Protein AF-A0A1L9BPQ7-F1 (afdb_monomer_lite)

Foldseek 3Di:
DPPQKDWDKDWDPPDPDTDIDIGIDRNPPPCPDPCNVQQLNVQLVVCCVDPLNDDDDDFDDQDDADDQDDQDDQDDDDPDPVVNVVSVVVNVVSRVVSVVSRVVSVVVRVVSRVVSVVVRVVVNVVCVVPDDDRPSNVRSVVRVLVVLVVCCVVPVLLCLHDSDDCVVVVHDPVVRVVSSVVSNVSNVVVVVVVVVVVVVVVVVVVVVVVVVVVVVVVVVVVVVVVVVVVVVVVVVVVVVVVVVLVVLQVLLVVQLVQQVVCVVVVQWDQDPLDIDGPRRDPSNVLLPDPPRDPHPSSVSNVVVSNVVSVVVCQVVVDDHPPPPPPPDDDDDD

Sequence (333 aa):
MPAGIEYVVVLHTDEEHVHLHILALNVKDPKIDANKLHVGKLAADLVRKGPEATTPMPSLPRPELETRPKKPKKFKPSKNRKTQAKNDIAYQEKIAAWEAECAACEERNDVLLADWRERNKAHLQEHRRTEDRPAESKAYAAALRAFQDDYHTHVGAPCGLLRDGPRKARKTTKQHAAEKETAKRNAKLIQSQKSIHETNLKFAQQNAAAEATNAETRATLEARERELAAAEAKVSAREKAIKAKEQDLQNAFGGLNAIMTGLEDGSVTVTDKKINGSGLGGYLRDAFSKDAPQTPGHSLLRRFVSFVIRTWNAIETRDGPEIKQDYRDGPSM

Secondary structure (DSSP, 8-state):
--TTEEEEEEEE-SSSS-EEEEEEEETT-TT--HHHH-HHHHHHHHHHHSTTPPPPPPPPPPPPPPPPPPPPPPPPPPS-HHHHHHHHHHHHHHHHHHHHHHHHHHHHHHHHHHHHHHHHHHHHHHHHHHSPPPHHHHHHHHHHHHHHHHHIIIIITTTT--SS-TTTTT--HHHHHHHHHHHHHHHHHHHHHHHHHHHHHHHHHHHHHHHHHHHHHHHHHHHHHHHHHHHHHHHHHHHHHHHHHHHHHHHHHHHHHHHHHHHHTTSEEEETTEEEETT--HHHHHHTSTT----HHHHHHHHHHHHHHHHHHHHHSSS----------PPP-

pLDDT: mean 87.33, std 11.4, range [39.28, 97.5]

Structure (mmCIF, N/CA/C/O backbone):
data_AF-A0A1L9BPQ7-F1
#
_entry.id   AF-A0A1L9BPQ7-F1
#
loop_
_atom_site.group_PDB
_atom_site.id
_atom_site.type_symbol
_atom_site.label_atom_id
_atom_site.label_alt_id
_atom_site.label_comp_id
_atom_site.label_asym_id
_atom_site.label_entity_id
_atom_site.label_seq_id
_atom_site.pdbx_PDB_ins_code
_atom_site.Cartn_x
_atom_site.Cartn_y
_atom_site.Cartn_z
_atom_site.occupancy
_atom_site.B_iso_or_equiv
_atom_site.auth_seq_id
_atom_site.auth_comp_id
_atom_site.auth_asym_id
_atom_site.auth_atom_id
_atom_site.pdbx_PDB_model_num
ATOM 1 N N . MET A 1 1 ? 22.591 -23.642 4.518 1.00 66.75 1 MET A N 1
ATOM 2 C CA . MET A 1 1 ? 21.454 -23.066 3.768 1.00 66.75 1 MET A CA 1
ATOM 3 C C . MET A 1 1 ? 20.992 -24.066 2.720 1.00 66.75 1 MET A C 1
ATOM 5 O O . MET A 1 1 ? 21.857 -24.714 2.136 1.00 66.75 1 MET A O 1
ATOM 9 N N . PRO A 1 2 ? 19.675 -24.240 2.511 1.00 78.88 2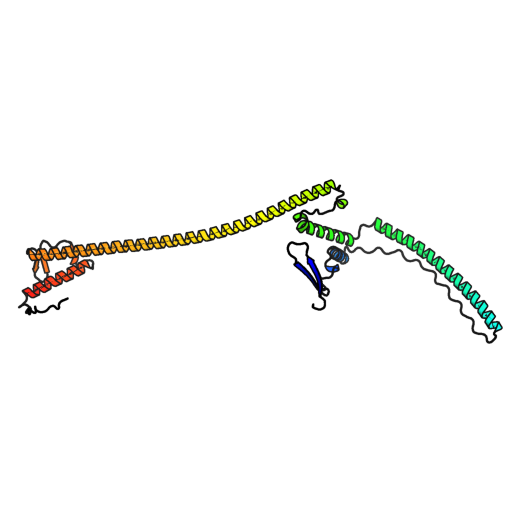 PRO A N 1
ATOM 10 C CA . PRO A 1 2 ? 19.144 -25.097 1.452 1.00 78.88 2 PRO A CA 1
ATOM 11 C C . PRO A 1 2 ? 19.656 -24.667 0.071 1.00 78.88 2 PRO A C 1
ATOM 13 O O . PRO A 1 2 ? 19.835 -23.477 -0.187 1.00 78.88 2 PRO A O 1
ATOM 16 N N . ALA A 1 3 ? 19.883 -25.627 -0.826 1.00 83.56 3 ALA A N 1
ATOM 17 C CA . ALA A 1 3 ? 20.322 -25.332 -2.187 1.00 83.56 3 ALA A CA 1
ATOM 18 C C . ALA A 1 3 ? 19.285 -24.467 -2.933 1.00 83.56 3 ALA A C 1
ATOM 20 O O . ALA A 1 3 ? 18.122 -24.848 -3.039 1.00 83.56 3 ALA A O 1
ATOM 21 N N . GLY A 1 4 ? 19.721 -23.336 -3.499 1.00 82.69 4 GLY A N 1
ATOM 22 C CA . GLY A 1 4 ? 18.854 -22.397 -4.230 1.00 82.69 4 GLY A CA 1
ATOM 23 C C . GLY A 1 4 ? 18.301 -21.231 -3.405 1.00 82.69 4 GLY A C 1
ATOM 24 O O . GLY A 1 4 ? 17.523 -20.449 -3.943 1.00 82.69 4 GLY A O 1
ATOM 25 N N . ILE A 1 5 ? 18.708 -21.092 -2.140 1.00 85.38 5 ILE A N 1
ATOM 26 C CA . ILE A 1 5 ? 18.461 -19.889 -1.341 1.00 85.38 5 ILE A CA 1
ATOM 27 C C . ILE A 1 5 ? 19.747 -19.065 -1.288 1.00 85.38 5 ILE A C 1
ATOM 29 O O . ILE A 1 5 ? 20.747 -19.512 -0.723 1.00 85.38 5 ILE A O 1
ATOM 33 N N . GLU A 1 6 ? 19.708 -17.864 -1.855 1.00 88.62 6 GLU A N 1
ATOM 34 C CA . GLU A 1 6 ? 20.741 -16.845 -1.656 1.00 88.62 6 GLU A CA 1
ATOM 35 C C . GLU A 1 6 ? 20.333 -15.942 -0.496 1.00 88.62 6 GLU A C 1
ATOM 37 O O . GLU A 1 6 ? 19.147 -15.798 -0.197 1.00 88.62 6 GLU A O 1
ATOM 42 N N . TYR A 1 7 ? 21.299 -15.354 0.200 1.00 90.00 7 TYR A N 1
ATOM 43 C CA . TYR A 1 7 ? 20.993 -14.473 1.317 1.00 90.00 7 TYR A CA 1
ATOM 44 C C . TYR A 1 7 ? 22.005 -13.344 1.453 1.00 90.00 7 TYR A C 1
ATOM 46 O O . TYR A 1 7 ? 23.176 -13.488 1.107 1.00 90.00 7 TYR A O 1
ATOM 54 N N . VAL A 1 8 ? 21.530 -12.224 1.988 1.00 89.38 8 VAL A N 1
ATOM 55 C CA . VAL A 1 8 ? 22.330 -11.062 2.370 1.00 89.38 8 VAL A CA 1
ATOM 56 C C . VAL A 1 8 ? 22.106 -10.813 3.851 1.00 89.38 8 VAL A C 1
ATOM 58 O O . VAL A 1 8 ? 20.972 -10.845 4.330 1.00 89.38 8 VAL A O 1
ATOM 61 N N . VAL A 1 9 ? 23.194 -10.572 4.576 1.00 91.62 9 VAL A N 1
ATOM 62 C CA . VAL A 1 9 ? 23.151 -10.171 5.981 1.00 91.62 9 VAL A CA 1
ATOM 63 C C . VAL A 1 9 ? 23.625 -8.730 6.072 1.00 91.62 9 VAL A C 1
ATOM 65 O O . VAL A 1 9 ? 24.723 -8.418 5.614 1.00 91.62 9 VAL A O 1
ATOM 68 N N . VAL A 1 10 ? 22.800 -7.862 6.651 1.00 92.31 10 VAL A N 1
ATOM 69 C CA . VAL A 1 10 ? 23.149 -6.470 6.951 1.00 92.31 10 VAL A CA 1
ATOM 70 C C . VAL A 1 10 ? 23.147 -6.304 8.463 1.00 92.31 10 VAL A C 1
ATOM 72 O O . VAL A 1 10 ? 22.155 -6.612 9.119 1.00 92.31 10 VAL A O 1
ATOM 75 N N . LEU A 1 11 ? 24.268 -5.851 9.016 1.00 94.38 11 LEU A N 1
ATOM 76 C CA . LEU A 1 11 ? 24.399 -5.515 10.430 1.00 94.38 11 LEU A CA 1
ATOM 77 C C . LEU A 1 11 ? 24.223 -4.004 10.585 1.00 94.38 11 LEU A C 1
ATOM 79 O O . LEU A 1 11 ? 25.002 -3.246 10.008 1.00 94.38 11 LEU A O 1
ATOM 83 N N . HIS A 1 12 ? 23.236 -3.584 11.372 1.00 89.31 12 HIS A N 1
ATOM 84 C CA . HIS A 1 12 ? 23.049 -2.185 11.743 1.00 89.31 12 HIS A CA 1
ATOM 85 C C . HIS A 1 12 ? 23.735 -1.926 13.082 1.00 89.31 12 HIS A C 1
ATOM 87 O O . HIS A 1 12 ? 23.403 -2.539 14.100 1.00 89.31 12 HIS A O 1
ATOM 93 N N . THR A 1 13 ? 24.726 -1.036 13.068 1.00 94.44 13 THR A N 1
ATOM 94 C CA . THR A 1 13 ? 25.451 -0.572 14.265 1.00 94.44 13 THR A CA 1
ATOM 95 C C . THR A 1 13 ? 25.181 0.901 14.571 1.00 94.44 13 THR A C 1
ATOM 97 O O . THR A 1 13 ? 25.752 1.446 15.508 1.00 94.44 13 THR A O 1
ATOM 100 N N . ASP A 1 14 ? 24.379 1.558 13.738 1.00 88.75 14 ASP A N 1
ATOM 101 C CA . ASP A 1 14 ? 24.044 2.981 13.768 1.00 88.75 14 ASP A CA 1
ATOM 102 C C . ASP A 1 14 ? 22.702 3.280 14.461 1.00 88.75 14 ASP A C 1
ATOM 104 O O . ASP A 1 14 ? 22.319 4.441 14.591 1.00 88.75 14 ASP A O 1
ATOM 108 N N . GLU A 1 15 ? 22.011 2.248 14.947 1.00 90.50 15 GLU A N 1
ATOM 109 C CA . GLU A 1 15 ? 20.773 2.351 15.724 1.00 90.50 15 GLU A CA 1
ATOM 110 C C . GLU A 1 15 ? 21.021 2.126 17.229 1.00 90.50 15 GLU A C 1
ATOM 112 O O . GLU A 1 15 ? 22.068 1.619 17.630 1.00 90.50 15 GLU A O 1
ATOM 117 N N . GLU A 1 16 ? 20.056 2.497 18.082 1.00 90.00 16 GLU A N 1
ATOM 118 C CA . GLU A 1 16 ? 20.166 2.411 19.556 1.00 90.00 16 GLU A CA 1
ATOM 119 C C . GLU A 1 16 ? 20.491 0.990 20.054 1.00 90.00 16 GLU A C 1
ATOM 121 O O . GLU A 1 16 ? 21.154 0.805 21.079 1.00 90.00 16 GLU A O 1
ATOM 126 N N . HIS A 1 17 ? 20.067 -0.025 19.299 1.00 91.88 17 HIS A N 1
ATOM 127 C CA . HIS A 1 17 ? 20.376 -1.423 19.553 1.00 91.88 17 HIS A CA 1
ATOM 128 C C . HIS A 1 17 ? 20.946 -2.084 18.299 1.00 91.88 17 HIS A C 1
ATOM 130 O O . HIS A 1 17 ? 20.339 -2.057 17.225 1.00 91.88 17 HIS A O 1
ATOM 136 N N . VAL A 1 18 ? 22.105 -2.730 18.458 1.00 94.06 18 VAL A N 1
ATOM 137 C CA . VAL A 1 18 ? 22.738 -3.511 17.392 1.00 94.06 18 VAL A CA 1
ATOM 138 C C . VAL A 1 18 ? 21.824 -4.671 17.015 1.00 94.06 18 VAL A C 1
ATOM 140 O O . VAL A 1 18 ? 21.476 -5.498 17.858 1.00 94.06 18 VAL A O 1
ATOM 143 N N . HIS A 1 19 ? 21.460 -4.756 15.741 1.00 93.38 19 HIS A N 1
ATOM 144 C CA . HIS A 1 19 ? 20.645 -5.849 15.223 1.00 93.38 19 HIS A CA 1
ATOM 145 C C . HIS A 1 19 ? 21.056 -6.208 13.791 1.00 93.38 19 HIS A C 1
ATOM 147 O O . HIS A 1 19 ? 21.731 -5.445 13.096 1.00 93.38 19 HIS A O 1
ATOM 153 N N . LEU A 1 20 ? 20.689 -7.419 13.364 1.00 93.56 20 LEU A N 1
ATOM 154 C CA . LEU A 1 20 ? 21.040 -7.959 12.051 1.00 93.56 20 LEU A CA 1
ATOM 155 C C . LEU A 1 20 ? 19.769 -8.226 11.245 1.00 93.56 20 LEU A C 1
ATOM 157 O O . LEU A 1 20 ? 18.858 -8.899 11.726 1.00 93.56 20 LEU A O 1
ATOM 161 N N . HIS A 1 21 ? 19.742 -7.778 9.994 1.00 90.62 21 HIS A N 1
ATOM 162 C CA . HIS A 1 21 ? 18.758 -8.203 9.007 1.00 90.62 21 HIS A CA 1
ATOM 163 C C . HIS A 1 21 ? 19.343 -9.329 8.160 1.00 90.62 21 HIS A C 1
ATOM 165 O O . HIS A 1 21 ? 20.347 -9.143 7.474 1.00 90.62 21 HIS A O 1
ATOM 171 N N . ILE A 1 22 ? 18.700 -10.496 8.183 1.00 90.00 22 ILE A N 1
ATOM 172 C CA . ILE A 1 22 ? 19.009 -11.605 7.277 1.00 90.00 22 ILE A CA 1
ATOM 173 C C . ILE A 1 22 ? 17.901 -11.663 6.229 1.00 90.00 22 ILE A C 1
ATOM 175 O O . ILE A 1 22 ? 16.766 -12.029 6.528 1.00 90.00 22 ILE A O 1
ATOM 179 N N . LEU A 1 23 ? 18.236 -11.303 4.996 1.00 85.44 23 LEU A N 1
ATOM 180 C CA . LEU A 1 23 ? 17.343 -11.386 3.847 1.00 85.44 23 LEU A CA 1
ATOM 181 C C . LEU A 1 23 ? 17.688 -12.645 3.065 1.00 85.44 23 LEU A C 1
ATOM 183 O O . LEU A 1 23 ? 18.753 -12.711 2.463 1.00 85.44 23 LEU A O 1
ATOM 187 N N . ALA A 1 24 ? 16.800 -13.634 3.073 1.00 87.69 24 ALA A N 1
ATOM 188 C CA . ALA A 1 24 ? 16.945 -14.860 2.296 1.00 87.69 24 ALA A CA 1
ATOM 189 C C . ALA A 1 24 ? 15.955 -14.862 1.124 1.00 87.69 24 ALA A C 1
ATOM 191 O O . ALA A 1 24 ? 14.758 -14.654 1.312 1.00 87.69 24 ALA A O 1
ATOM 192 N N . LEU A 1 25 ? 16.454 -15.111 -0.085 1.00 83.31 25 LEU A N 1
ATOM 193 C CA . LEU A 1 25 ? 15.684 -15.149 -1.323 1.00 83.31 25 LEU A CA 1
ATOM 194 C C . LEU A 1 25 ? 15.834 -16.517 -1.984 1.00 83.31 25 LEU A C 1
ATOM 196 O O . LEU A 1 25 ? 16.939 -17.005 -2.220 1.00 83.31 25 LEU A O 1
ATOM 200 N N . ASN A 1 26 ? 14.703 -17.136 -2.317 1.00 85.88 26 ASN A N 1
ATOM 201 C CA . ASN A 1 26 ? 14.684 -18.362 -3.103 1.00 85.88 26 ASN A CA 1
ATOM 202 C C . ASN A 1 26 ? 14.863 -18.022 -4.589 1.00 85.88 26 ASN A C 1
ATOM 204 O O . ASN A 1 26 ? 13.889 -17.824 -5.310 1.00 85.88 26 ASN A O 1
ATOM 208 N N . VAL A 1 27 ? 16.110 -17.953 -5.054 1.00 81.75 27 VAL A N 1
ATOM 209 C CA . VAL A 1 27 ? 16.439 -17.548 -6.434 1.00 81.75 27 VAL A CA 1
ATOM 210 C C . VAL A 1 27 ? 15.947 -18.532 -7.495 1.00 81.75 27 VAL A C 1
ATOM 212 O O . VAL A 1 27 ? 15.876 -18.190 -8.672 1.00 81.75 27 VAL A O 1
ATOM 215 N N . LYS A 1 28 ? 15.586 -19.756 -7.092 1.00 81.62 28 LYS A N 1
ATOM 216 C CA . LYS A 1 28 ? 14.993 -20.758 -7.984 1.00 81.62 28 LYS A CA 1
ATOM 217 C C . LYS A 1 28 ? 13.467 -20.691 -8.042 1.00 81.62 28 LYS A C 1
ATOM 219 O O . LYS A 1 28 ? 12.885 -21.426 -8.837 1.00 81.62 28 LYS A O 1
ATOM 224 N N . ASP A 1 29 ? 12.812 -19.857 -7.229 1.00 80.44 29 ASP A N 1
ATOM 225 C CA . ASP A 1 29 ? 11.363 -19.684 -7.310 1.00 80.44 29 ASP A CA 1
ATOM 226 C C . ASP A 1 29 ? 11.010 -18.905 -8.592 1.00 80.44 29 ASP A C 1
ATOM 228 O O . ASP A 1 29 ? 11.351 -17.726 -8.710 1.00 80.44 29 ASP A O 1
ATOM 232 N N . PRO A 1 30 ? 10.294 -19.510 -9.559 1.00 73.56 30 PRO A N 1
ATOM 233 C CA . PRO A 1 30 ? 9.907 -18.835 -10.796 1.00 73.56 30 PRO A CA 1
ATOM 234 C C . PRO A 1 30 ? 8.962 -17.640 -10.578 1.00 73.56 30 PRO A C 1
ATOM 236 O O . PRO A 1 30 ? 8.677 -16.925 -11.548 1.00 73.56 30 PRO A O 1
ATOM 239 N N . LYS A 1 31 ? 8.452 -17.436 -9.353 1.00 72.81 31 LYS A N 1
ATOM 240 C CA . LYS A 1 31 ? 7.689 -16.254 -8.927 1.00 72.81 31 LYS A CA 1
ATOM 241 C C . LYS A 1 31 ? 8.585 -15.060 -8.570 1.00 72.81 31 LYS A C 1
ATOM 243 O O . LYS A 1 31 ? 8.109 -13.932 -8.636 1.00 72.81 31 LYS A O 1
ATOM 248 N N . ILE A 1 32 ? 9.865 -15.280 -8.255 1.00 74.81 32 ILE A N 1
ATOM 249 C CA . ILE A 1 32 ? 10.859 -14.236 -7.943 1.00 74.81 32 ILE A CA 1
ATOM 250 C C . ILE A 1 32 ? 11.683 -13.928 -9.204 1.00 74.81 32 ILE A C 1
ATOM 252 O O . ILE A 1 32 ? 12.909 -13.952 -9.221 1.00 74.81 32 ILE A O 1
ATOM 256 N N . ASP A 1 33 ? 10.991 -13.653 -10.308 1.00 76.31 33 ASP A N 1
ATOM 257 C CA . ASP A 1 33 ? 11.613 -13.144 -11.530 1.00 76.31 33 ASP A CA 1
ATOM 258 C C . ASP A 1 33 ? 11.356 -11.638 -11.604 1.00 76.31 33 ASP A C 1
ATOM 260 O O . ASP A 1 33 ? 10.207 -11.194 -11.684 1.00 76.31 33 ASP A O 1
ATOM 264 N N . ALA A 1 34 ? 12.424 -10.838 -11.597 1.00 76.19 34 ALA A N 1
ATOM 265 C CA . ALA A 1 34 ? 12.332 -9.383 -11.679 1.00 76.19 34 ALA A CA 1
ATOM 266 C C . ALA A 1 34 ? 11.536 -8.913 -12.911 1.00 76.19 34 ALA A C 1
ATOM 268 O O . ALA A 1 34 ? 10.873 -7.879 -12.858 1.00 76.19 34 ALA A O 1
ATOM 269 N N . ASN A 1 35 ? 11.543 -9.674 -14.012 1.00 77.31 35 ASN A N 1
ATOM 270 C CA . ASN A 1 35 ? 10.733 -9.358 -15.187 1.00 77.31 35 ASN A CA 1
ATOM 271 C C . ASN A 1 35 ? 9.234 -9.530 -14.926 1.00 77.31 35 ASN A C 1
ATOM 273 O O . ASN A 1 35 ? 8.442 -8.739 -15.432 1.00 77.31 35 ASN A O 1
ATOM 277 N N . LYS A 1 36 ? 8.860 -10.519 -14.107 1.00 78.69 36 LYS A N 1
ATOM 278 C CA . LYS A 1 36 ? 7.469 -10.809 -13.734 1.00 78.69 36 LYS A CA 1
ATOM 279 C C . LYS A 1 36 ? 6.963 -9.950 -12.582 1.00 78.69 36 LYS A C 1
ATOM 281 O O . LYS A 1 36 ? 5.760 -9.872 -12.394 1.00 78.69 36 LYS A O 1
ATOM 286 N N . LEU A 1 37 ? 7.848 -9.324 -11.809 1.00 83.12 37 LEU A N 1
ATOM 287 C CA . LEU A 1 37 ? 7.468 -8.444 -10.697 1.00 83.12 37 LEU A CA 1
ATOM 288 C C . LEU A 1 37 ? 7.509 -6.956 -11.071 1.00 83.12 37 LEU A C 1
ATOM 290 O O . LEU A 1 37 ? 6.909 -6.124 -10.394 1.00 83.12 37 LEU A O 1
ATOM 294 N N . HIS A 1 38 ? 8.188 -6.590 -12.162 1.00 90.44 38 HIS A N 1
ATOM 295 C CA . HIS A 1 38 ? 8.283 -5.200 -12.590 1.00 90.44 38 HIS A CA 1
ATOM 296 C C . HIS A 1 38 ? 6.983 -4.728 -13.264 1.00 90.44 38 HIS A C 1
ATOM 298 O O . HIS A 1 38 ? 6.733 -5.018 -14.437 1.00 90.44 38 HIS A O 1
ATOM 304 N N . VAL A 1 39 ? 6.204 -3.905 -12.556 1.00 91.75 39 VAL A N 1
ATOM 305 C CA . VAL A 1 39 ? 4.886 -3.379 -12.979 1.00 91.75 39 VAL A CA 1
ATOM 306 C C . VAL A 1 39 ? 4.855 -2.818 -14.406 1.00 91.75 39 VAL A C 1
ATOM 308 O O . VAL A 1 39 ? 3.924 -3.083 -15.161 1.00 91.75 39 VAL A O 1
ATOM 311 N N . GLY A 1 40 ? 5.905 -2.104 -14.824 1.00 93.25 40 GLY A N 1
ATOM 312 C CA . GLY A 1 40 ? 5.992 -1.569 -16.184 1.00 93.25 40 GLY A CA 1
ATOM 313 C C . GLY A 1 40 ? 6.136 -2.655 -17.255 1.00 93.25 40 GLY A C 1
ATOM 314 O O . GLY A 1 40 ? 5.526 -2.550 -18.315 1.00 93.25 40 GLY A O 1
ATOM 315 N N . LYS A 1 41 ? 6.923 -3.709 -16.985 1.00 92.81 41 LYS A N 1
ATOM 316 C CA . LYS A 1 41 ? 7.168 -4.793 -17.950 1.00 92.81 41 LYS A CA 1
ATOM 317 C C . LYS A 1 41 ? 5.911 -5.634 -18.110 1.00 92.81 41 LYS A C 1
ATOM 319 O O . LYS A 1 41 ? 5.507 -5.886 -19.236 1.00 92.81 41 LYS A O 1
ATOM 324 N N . LEU A 1 42 ? 5.243 -5.940 -16.997 1.00 92.12 42 LEU A N 1
ATOM 325 C CA . LEU A 1 42 ? 3.938 -6.592 -17.009 1.00 92.12 42 LEU A CA 1
ATOM 326 C C . LEU A 1 42 ? 2.917 -5.820 -17.853 1.00 92.12 42 LEU A C 1
ATOM 328 O O . LEU A 1 42 ? 2.269 -6.410 -18.711 1.00 92.12 42 LEU A O 1
ATOM 332 N N . ALA A 1 43 ? 2.805 -4.503 -17.656 1.00 93.44 43 ALA A N 1
ATOM 333 C CA . ALA A 1 43 ? 1.884 -3.677 -18.434 1.00 93.44 43 ALA A CA 1
ATOM 334 C C . ALA A 1 43 ? 2.225 -3.670 -19.935 1.00 93.44 43 ALA A C 1
ATOM 336 O O . ALA A 1 43 ? 1.334 -3.811 -20.769 1.00 93.44 43 ALA A O 1
ATOM 337 N N . ALA A 1 44 ? 3.509 -3.560 -20.290 1.00 92.38 44 ALA A N 1
ATOM 338 C CA . ALA A 1 44 ? 3.949 -3.637 -21.684 1.00 92.38 44 ALA A CA 1
ATOM 339 C C . ALA A 1 44 ? 3.667 -5.012 -22.314 1.00 92.38 44 ALA A C 1
ATOM 341 O O . ALA A 1 44 ? 3.237 -5.087 -23.462 1.00 92.38 44 ALA A O 1
ATOM 342 N N . ASP A 1 45 ? 3.875 -6.095 -21.566 1.00 91.06 45 ASP A N 1
ATOM 343 C CA . ASP A 1 45 ? 3.626 -7.460 -22.032 1.00 91.06 45 ASP A CA 1
ATOM 344 C C . ASP A 1 45 ? 2.133 -7.740 -22.238 1.00 91.06 45 ASP A C 1
ATOM 346 O O . ASP A 1 45 ? 1.775 -8.470 -23.162 1.00 91.06 45 ASP A O 1
ATOM 350 N N . LEU A 1 46 ? 1.259 -7.152 -21.413 1.00 91.88 46 LEU A N 1
ATOM 351 C CA . LEU A 1 46 ? -0.191 -7.213 -21.615 1.00 91.88 46 LEU A CA 1
ATOM 352 C C . LEU A 1 46 ? -0.599 -6.531 -22.923 1.00 91.88 46 LEU A C 1
ATOM 354 O O . LEU A 1 46 ? -1.358 -7.117 -23.691 1.00 91.88 46 LEU A O 1
ATOM 358 N N . VAL A 1 47 ? -0.047 -5.349 -23.214 1.00 93.44 47 VAL A N 1
ATOM 359 C CA . VAL A 1 47 ? -0.302 -4.646 -24.483 1.00 93.44 47 VAL A CA 1
ATOM 360 C C . VAL A 1 47 ? 0.226 -5.445 -25.671 1.00 93.44 47 VAL A C 1
ATOM 362 O O . VAL A 1 47 ? -0.491 -5.611 -26.651 1.00 93.44 47 VAL A O 1
ATOM 365 N N . ARG A 1 48 ? 1.434 -6.017 -25.572 1.00 90.12 48 ARG A N 1
ATOM 366 C CA . ARG A 1 48 ? 2.034 -6.818 -26.653 1.00 90.12 48 ARG A CA 1
ATOM 367 C C . ARG A 1 48 ? 1.229 -8.074 -26.995 1.00 90.12 48 ARG A C 1
ATOM 369 O O . ARG A 1 48 ? 1.246 -8.525 -28.134 1.00 90.12 48 ARG A O 1
ATOM 376 N N . LYS A 1 49 ? 0.557 -8.670 -26.008 1.00 91.12 49 LYS A N 1
ATOM 377 C CA . LYS A 1 49 ? -0.340 -9.821 -26.212 1.00 91.12 49 LYS A CA 1
ATOM 378 C C . LYS A 1 49 ? -1.740 -9.407 -26.666 1.00 91.12 49 LYS A C 1
ATOM 380 O O . LYS A 1 49 ? -2.518 -10.265 -27.075 1.00 91.12 49 LYS A O 1
ATOM 385 N N . GLY A 1 50 ? -2.072 -8.128 -26.528 1.00 91.25 50 GLY A N 1
ATOM 386 C CA . GLY A 1 50 ? -3.368 -7.569 -26.867 1.00 91.25 50 GLY A CA 1
ATOM 387 C C . GLY A 1 50 ? -3.459 -7.095 -28.321 1.00 91.25 50 GLY A C 1
ATOM 388 O O . GLY A 1 50 ? -2.470 -7.089 -29.054 1.00 91.25 50 GLY A O 1
ATOM 389 N N . PRO A 1 51 ? -4.654 -6.649 -28.738 1.00 85.00 51 PRO A N 1
ATOM 390 C CA . PRO A 1 51 ? -4.888 -6.113 -30.080 1.00 85.00 51 PRO A CA 1
ATOM 391 C C . PRO A 1 51 ? -4.197 -4.760 -30.327 1.00 85.00 51 PRO A C 1
ATOM 393 O O . PRO A 1 51 ? -4.079 -4.335 -31.470 1.00 85.00 51 PRO A O 1
ATOM 396 N N . GLU A 1 52 ? -3.731 -4.089 -29.271 1.00 81.31 52 GLU A N 1
ATOM 397 C CA . GLU A 1 52 ? -3.028 -2.797 -29.325 1.00 81.31 52 GLU A CA 1
ATOM 398 C C . GLU A 1 52 ? -1.502 -2.939 -29.489 1.00 81.31 52 GLU A C 1
ATOM 400 O O . GLU A 1 52 ? -0.764 -1.952 -29.394 1.00 81.31 52 GLU A O 1
ATOM 405 N N . ALA A 1 53 ? -1.007 -4.163 -29.701 1.00 83.44 53 ALA A N 1
ATOM 406 C CA . ALA A 1 53 ? 0.409 -4.423 -29.919 1.00 83.44 53 ALA A CA 1
ATOM 407 C C . ALA A 1 53 ? 0.934 -3.583 -31.092 1.00 83.44 53 ALA A C 1
ATOM 409 O O . ALA A 1 53 ? 0.393 -3.607 -32.198 1.00 83.44 53 ALA A O 1
ATOM 410 N N . THR A 1 54 ? 1.998 -2.818 -30.850 1.00 81.12 54 THR A N 1
ATOM 411 C CA . THR A 1 54 ? 2.563 -1.946 -31.882 1.00 81.12 54 THR A CA 1
ATOM 412 C C . THR A 1 54 ? 3.477 -2.766 -32.782 1.00 81.12 54 THR A C 1
ATOM 414 O O . THR A 1 54 ? 4.498 -3.287 -32.331 1.00 81.12 54 THR A O 1
ATOM 417 N N . THR A 1 55 ? 3.141 -2.870 -34.065 1.00 79.88 55 THR A N 1
ATOM 418 C CA . THR A 1 55 ? 3.985 -3.563 -35.041 1.00 79.88 55 THR A CA 1
ATOM 419 C C . THR A 1 55 ? 5.283 -2.774 -35.256 1.00 79.88 55 THR A C 1
ATOM 421 O O . THR A 1 55 ? 5.222 -1.576 -35.542 1.00 79.88 55 THR A O 1
ATOM 424 N N . PRO A 1 56 ? 6.472 -3.394 -35.141 1.00 79.50 56 PRO A N 1
ATOM 425 C CA . PRO A 1 56 ? 7.724 -2.710 -35.445 1.00 79.50 56 PRO A CA 1
ATOM 426 C C . PRO A 1 56 ? 7.750 -2.269 -36.913 1.00 79.50 56 PRO A C 1
ATOM 428 O O . PRO A 1 56 ? 7.465 -3.081 -37.795 1.00 79.50 56 PRO A O 1
ATOM 431 N N . MET A 1 57 ? 8.130 -1.016 -37.192 1.00 82.81 57 MET A N 1
ATOM 432 C CA . MET A 1 57 ? 8.328 -0.589 -38.580 1.00 82.81 57 MET A CA 1
ATOM 433 C C . MET A 1 57 ? 9.489 -1.379 -39.209 1.00 82.81 57 MET A C 1
ATOM 435 O O . MET A 1 57 ? 10.587 -1.399 -38.637 1.00 82.81 57 MET A O 1
ATOM 439 N N . PRO A 1 58 ? 9.272 -2.022 -40.372 1.00 88.06 58 PRO A N 1
ATOM 440 C CA . PRO A 1 58 ? 10.335 -2.725 -41.074 1.00 88.06 58 PRO A CA 1
ATOM 441 C C . PRO A 1 58 ? 11.395 -1.748 -41.596 1.00 88.06 58 PRO A C 1
ATOM 443 O O . PRO A 1 58 ? 11.097 -0.615 -41.965 1.00 88.06 58 PRO A O 1
ATOM 446 N N . SER A 1 59 ? 12.648 -2.199 -41.650 1.00 91.75 59 SER A N 1
ATOM 447 C CA . SER A 1 59 ? 13.712 -1.470 -42.346 1.00 91.75 59 SER A CA 1
ATOM 448 C C . SER A 1 59 ? 13.460 -1.422 -43.852 1.00 91.75 59 SER A C 1
ATOM 450 O O . SER A 1 59 ? 12.818 -2.319 -44.403 1.00 91.75 59 SER A O 1
ATOM 452 N N . LEU A 1 60 ? 14.061 -0.444 -44.533 1.00 93.00 60 LEU A N 1
ATOM 453 C CA . LEU A 1 60 ? 14.081 -0.417 -45.994 1.00 93.00 60 LEU A CA 1
ATOM 454 C C . LEU A 1 60 ? 14.691 -1.717 -46.554 1.00 93.00 60 LEU A C 1
ATOM 456 O O . LEU A 1 60 ? 15.624 -2.258 -45.944 1.00 93.00 60 LEU A O 1
ATOM 460 N N . PRO A 1 61 ? 14.231 -2.198 -47.724 1.00 94.75 61 PRO A N 1
ATOM 461 C CA . PRO A 1 61 ? 14.812 -3.363 -48.381 1.00 94.75 61 PRO A CA 1
ATOM 462 C C . PRO A 1 61 ? 16.320 -3.193 -48.556 1.00 94.75 61 PRO A C 1
ATOM 464 O O . PRO A 1 61 ? 16.788 -2.130 -48.968 1.00 94.75 61 PRO A O 1
ATOM 467 N N . ARG A 1 62 ? 17.088 -4.225 -48.203 1.00 94.00 62 ARG A N 1
ATOM 468 C CA . ARG A 1 62 ? 18.545 -4.205 -48.352 1.00 94.00 62 ARG A CA 1
ATOM 469 C C . ARG A 1 62 ? 18.902 -4.238 -49.847 1.00 94.00 62 ARG A C 1
ATOM 471 O O . ARG A 1 62 ? 18.272 -5.009 -50.568 1.00 94.00 62 ARG A O 1
ATOM 478 N N . PRO A 1 63 ? 19.886 -3.447 -50.317 1.00 94.00 63 PRO A N 1
ATOM 479 C CA . PRO A 1 63 ? 20.292 -3.470 -51.717 1.00 94.00 63 PRO A CA 1
ATOM 480 C C . PRO A 1 63 ? 20.876 -4.832 -52.100 1.00 94.00 63 PRO A C 1
ATOM 482 O O . PRO A 1 63 ? 21.511 -5.502 -51.278 1.00 94.00 63 PRO A O 1
ATOM 485 N N . GLU A 1 64 ? 20.678 -5.215 -53.358 1.00 93.56 64 GLU A N 1
ATOM 486 C CA . GLU A 1 64 ? 21.355 -6.362 -53.955 1.00 93.56 64 GLU A CA 1
ATOM 487 C C . GLU A 1 64 ? 22.843 -6.037 -54.115 1.00 93.56 64 GLU A C 1
ATOM 489 O O . GLU A 1 64 ? 23.206 -4.992 -54.652 1.00 93.56 64 GLU A O 1
ATOM 494 N N . LEU A 1 65 ? 23.700 -6.913 -53.592 1.00 94.06 65 LEU A N 1
ATOM 495 C CA . LEU A 1 65 ? 25.149 -6.733 -53.622 1.00 94.06 65 LEU A CA 1
ATOM 496 C C . LEU A 1 65 ? 25.744 -7.498 -54.798 1.00 94.06 65 LEU A C 1
ATOM 498 O O . LEU A 1 65 ? 25.339 -8.627 -55.086 1.00 94.06 65 LEU A O 1
ATOM 502 N N . GLU A 1 66 ? 26.751 -6.910 -55.433 1.00 90.94 66 GLU A N 1
ATOM 503 C CA . GLU A 1 66 ? 27.518 -7.581 -56.471 1.00 90.94 66 GLU A CA 1
ATOM 504 C C . GLU A 1 66 ? 28.232 -8.801 -55.885 1.00 90.94 66 GLU A C 1
ATOM 506 O O . GLU A 1 66 ? 28.865 -8.746 -54.825 1.00 90.94 66 GLU A O 1
ATOM 511 N N . THR A 1 67 ? 28.134 -9.931 -56.582 1.00 92.69 67 THR A N 1
ATOM 512 C CA . THR A 1 67 ? 28.837 -11.145 -56.179 1.00 92.69 67 THR A CA 1
ATOM 513 C C . THR A 1 67 ? 30.312 -11.036 -56.521 1.00 92.69 67 THR A C 1
ATOM 515 O O . THR A 1 67 ? 30.666 -10.675 -57.643 1.00 92.69 67 THR A O 1
ATOM 518 N N . ARG A 1 68 ? 31.167 -11.463 -55.591 1.00 91.94 68 ARG A N 1
ATOM 519 C CA . ARG A 1 68 ? 32.614 -11.509 -55.801 1.00 91.94 68 ARG A CA 1
ATOM 520 C C . ARG A 1 68 ? 32.968 -12.297 -57.079 1.00 91.94 68 ARG A C 1
ATOM 522 O O . ARG A 1 68 ? 32.452 -13.408 -57.260 1.00 91.94 68 ARG A O 1
ATOM 529 N N . PRO A 1 69 ? 33.868 -11.784 -57.940 1.00 92.00 69 PRO A N 1
ATOM 530 C CA . PRO A 1 69 ? 34.282 -12.485 -59.152 1.00 92.00 69 PRO A CA 1
ATOM 531 C C . PRO A 1 69 ? 34.928 -13.836 -58.818 1.00 92.00 69 PRO A C 1
ATOM 533 O O . PRO A 1 69 ? 35.515 -14.040 -57.749 1.00 92.00 69 PRO A O 1
ATOM 536 N N . LYS A 1 70 ? 34.826 -14.800 -59.738 1.00 93.12 70 LYS A N 1
ATOM 537 C CA . LYS A 1 70 ? 35.332 -16.163 -59.517 1.00 93.12 70 LYS A CA 1
ATOM 538 C C . LYS A 1 70 ? 36.858 -16.186 -59.536 1.00 93.12 70 LYS A C 1
ATOM 540 O O . LYS A 1 70 ? 37.480 -15.710 -60.481 1.00 93.12 70 LYS A O 1
ATOM 545 N N . LYS A 1 71 ? 37.453 -16.834 -58.532 1.00 93.88 71 LYS A N 1
ATOM 546 C CA . LYS A 1 71 ? 38.908 -16.970 -58.428 1.00 93.88 71 LYS A CA 1
ATOM 547 C C . LYS A 1 71 ? 39.496 -17.706 -59.647 1.00 93.88 71 LYS A C 1
ATOM 549 O O . LYS A 1 71 ? 39.016 -18.799 -59.976 1.00 93.88 71 LYS A O 1
ATOM 554 N N . PRO A 1 72 ? 40.551 -17.171 -60.290 1.00 94.00 72 PRO A N 1
ATOM 555 C CA . PRO A 1 72 ? 41.264 -17.853 -61.363 1.00 94.00 72 PRO A CA 1
ATOM 556 C C . PRO A 1 72 ? 41.785 -19.224 -60.923 1.00 94.00 72 PRO A C 1
ATOM 558 O O . PRO A 1 72 ? 42.307 -19.390 -59.820 1.00 94.00 72 PRO A O 1
ATOM 561 N N . LYS A 1 73 ? 41.677 -20.227 -61.800 1.00 93.38 73 LYS A N 1
ATOM 562 C CA . LYS A 1 73 ? 42.218 -21.569 -61.539 1.00 93.38 73 LYS A CA 1
ATOM 563 C C . LYS A 1 73 ? 43.726 -21.593 -61.779 1.00 93.38 73 LYS A C 1
ATOM 565 O O . LYS A 1 73 ? 44.202 -21.057 -62.780 1.00 93.38 73 LYS A O 1
ATOM 570 N N . LYS A 1 74 ? 44.467 -22.277 -60.904 1.00 91.56 74 LYS A N 1
ATOM 571 C CA . LYS A 1 74 ? 45.899 -22.530 -61.106 1.00 91.56 74 LYS A CA 1
ATOM 572 C C . LYS A 1 74 ? 46.110 -23.430 -62.326 1.00 91.56 74 LYS A C 1
ATOM 574 O O . LYS A 1 74 ? 45.350 -24.375 -62.545 1.00 91.56 74 LYS A O 1
ATOM 579 N N . PHE A 1 75 ? 47.139 -23.141 -63.122 1.00 89.38 75 PHE A N 1
ATOM 580 C CA . PHE A 1 75 ? 47.523 -24.004 -64.239 1.00 89.38 75 PHE A CA 1
ATOM 581 C C . PHE A 1 75 ? 47.950 -25.389 -63.735 1.00 89.38 75 PHE A C 1
ATOM 583 O O . PHE A 1 75 ? 48.492 -25.526 -62.637 1.00 89.38 75 PHE A O 1
ATOM 590 N N . LYS A 1 76 ? 47.729 -26.426 -64.552 1.00 89.00 76 LYS A N 1
ATOM 591 C CA . LYS A 1 76 ? 48.223 -27.772 -64.241 1.00 89.00 76 LYS A CA 1
ATOM 592 C C . LYS A 1 76 ? 49.763 -27.759 -64.176 1.00 89.00 76 LYS A C 1
ATOM 594 O O . LYS A 1 76 ? 50.383 -27.081 -65.001 1.00 89.00 76 LYS A O 1
ATOM 599 N N . PRO A 1 77 ? 50.390 -28.498 -63.242 1.00 87.56 77 PRO A N 1
ATOM 600 C CA . PRO A 1 77 ? 51.846 -28.562 -63.144 1.00 87.56 77 PRO A CA 1
ATOM 601 C C . PRO A 1 77 ? 52.474 -29.071 -64.449 1.00 87.56 77 PRO A C 1
ATOM 603 O O . PRO A 1 77 ? 52.044 -30.089 -64.991 1.00 87.56 77 PRO A O 1
ATOM 606 N N . SER A 1 78 ? 53.496 -28.375 -64.950 1.00 88.00 78 SER A N 1
ATOM 607 C CA . SER A 1 78 ? 54.319 -28.846 -66.072 1.00 88.00 78 SER A CA 1
ATOM 608 C C . SER A 1 78 ? 55.559 -29.562 -65.539 1.00 88.00 78 SER A C 1
ATOM 610 O O . SER A 1 78 ? 56.110 -29.158 -64.520 1.00 88.00 78 SER A O 1
ATOM 612 N N . LYS A 1 79 ? 56.041 -30.587 -66.254 1.00 86.06 79 LYS A N 1
ATOM 613 C CA . LYS A 1 79 ? 57.318 -31.256 -65.942 1.00 86.06 79 LYS A CA 1
ATOM 614 C C . LYS A 1 79 ? 58.539 -30.362 -66.225 1.00 86.06 79 LYS A C 1
ATOM 616 O O . LYS A 1 79 ? 59.626 -30.636 -65.732 1.00 86.06 79 LYS A O 1
ATOM 621 N N . ASN A 1 80 ? 58.377 -29.301 -67.022 1.00 92.50 80 ASN A N 1
ATOM 622 C CA . ASN A 1 80 ? 59.452 -28.377 -67.382 1.00 92.50 80 ASN A CA 1
ATOM 623 C C . ASN A 1 80 ? 59.507 -27.188 -66.409 1.00 92.50 80 ASN A C 1
ATOM 625 O O . ASN A 1 80 ? 58.586 -26.370 -66.366 1.00 92.50 80 ASN A O 1
ATOM 629 N N . ARG A 1 81 ? 60.631 -27.047 -65.694 1.00 87.88 81 ARG A N 1
ATOM 630 C CA . ARG A 1 81 ? 60.864 -25.985 -64.698 1.00 87.88 81 ARG A CA 1
ATOM 631 C C . ARG A 1 81 ? 60.745 -24.568 -65.274 1.00 87.88 81 ARG A C 1
ATOM 633 O O . ARG A 1 81 ? 60.212 -23.689 -64.603 1.00 87.88 81 ARG A O 1
ATOM 640 N N . LYS A 1 82 ? 61.183 -24.337 -66.520 1.00 90.44 82 LYS A N 1
ATOM 641 C CA . LYS A 1 82 ? 61.048 -23.024 -67.184 1.00 90.44 82 LYS A CA 1
ATOM 642 C C . LYS A 1 82 ? 59.577 -22.691 -67.456 1.00 90.44 82 LYS A C 1
ATOM 644 O O . LYS A 1 82 ? 59.143 -21.565 -67.232 1.00 90.44 82 LYS A O 1
ATOM 649 N N . THR A 1 83 ? 58.796 -23.679 -67.895 1.00 87.56 83 THR A N 1
ATOM 650 C CA . THR A 1 83 ? 57.348 -23.532 -68.119 1.00 87.56 83 THR A CA 1
ATOM 651 C C . THR A 1 83 ? 56.591 -23.345 -66.807 1.00 87.56 83 THR A C 1
ATOM 653 O O . THR A 1 83 ? 55.656 -22.556 -66.760 1.00 87.56 83 THR A O 1
ATOM 656 N N . GLN A 1 84 ? 57.005 -24.033 -65.741 1.00 87.88 84 GLN A N 1
ATOM 657 C CA . GLN A 1 84 ? 56.435 -23.864 -64.407 1.00 87.88 84 GLN A CA 1
ATOM 658 C C . GLN A 1 84 ? 56.621 -22.429 -63.902 1.00 87.88 84 GLN A C 1
ATOM 660 O O . GLN A 1 84 ? 55.629 -21.791 -63.572 1.00 87.88 84 GLN A O 1
ATOM 665 N N . ALA A 1 85 ? 57.845 -21.890 -63.958 1.00 88.12 85 ALA A N 1
ATOM 666 C CA . ALA A 1 85 ? 58.117 -20.507 -63.564 1.00 88.12 85 ALA A CA 1
ATOM 667 C C . ALA A 1 85 ? 57.275 -19.496 -64.365 1.00 88.12 85 ALA A C 1
ATOM 669 O O . ALA A 1 85 ? 56.683 -18.589 -63.787 1.00 88.12 85 ALA A O 1
ATOM 670 N N . LYS A 1 86 ? 57.147 -19.688 -65.687 1.00 91.19 86 LYS A N 1
ATOM 671 C CA . LYS A 1 86 ? 56.300 -18.837 -66.539 1.00 91.19 86 LYS A CA 1
ATOM 672 C C . LYS A 1 86 ? 54.811 -18.931 -66.175 1.00 91.19 86 LYS A C 1
ATOM 674 O O . LYS A 1 86 ? 54.130 -17.911 -66.129 1.00 91.19 86 LYS A O 1
ATOM 679 N N . ASN A 1 87 ? 54.305 -20.137 -65.912 1.00 91.38 87 ASN A N 1
ATOM 680 C CA . ASN A 1 87 ? 52.911 -20.355 -65.517 1.00 91.38 87 ASN A CA 1
ATOM 681 C C . ASN A 1 87 ? 52.613 -19.798 -64.123 1.00 91.38 87 ASN A C 1
ATOM 683 O O . ASN A 1 87 ? 51.510 -19.307 -63.900 1.00 91.38 87 ASN A O 1
ATOM 687 N N . ASP A 1 88 ? 53.573 -19.879 -63.202 1.00 90.81 88 ASP A N 1
ATOM 688 C CA . ASP A 1 88 ? 53.444 -19.306 -61.868 1.00 90.81 88 ASP A CA 1
ATOM 689 C C . ASP A 1 88 ? 53.395 -17.775 -61.952 1.00 90.81 88 ASP A C 1
ATOM 691 O O . ASP A 1 88 ? 52.474 -17.196 -61.388 1.00 90.81 88 ASP A O 1
ATOM 695 N N . ILE A 1 89 ? 54.272 -17.126 -62.731 1.00 91.81 89 ILE A N 1
ATOM 696 C CA . ILE A 1 89 ? 54.216 -15.669 -62.977 1.00 91.81 89 ILE A CA 1
ATOM 697 C C . ILE A 1 89 ? 52.858 -15.269 -63.571 1.00 91.81 89 ILE A C 1
ATOM 699 O O . ILE A 1 89 ? 52.160 -14.431 -63.006 1.00 91.81 89 ILE A O 1
ATOM 703 N N . ALA A 1 90 ? 52.421 -15.941 -64.642 1.00 91.69 90 ALA A N 1
ATOM 704 C CA . ALA A 1 90 ? 51.135 -15.655 -65.280 1.00 91.69 90 ALA A CA 1
ATOM 705 C C . ALA A 1 90 ? 49.928 -15.924 -64.358 1.00 91.69 90 ALA A C 1
ATOM 707 O O . ALA A 1 90 ? 48.875 -15.303 -64.496 1.00 91.69 90 ALA A O 1
ATOM 708 N N . TYR A 1 91 ? 50.035 -16.879 -63.430 1.00 93.31 91 TYR A N 1
ATOM 709 C CA . TYR A 1 91 ? 49.003 -17.120 -62.423 1.00 93.31 91 TYR A CA 1
ATOM 710 C C . TYR A 1 91 ? 49.006 -16.037 -61.341 1.00 93.31 91 TYR A C 1
ATOM 712 O O . TYR A 1 91 ? 47.927 -15.602 -60.952 1.00 93.31 91 TYR A O 1
ATOM 720 N N . GLN A 1 92 ? 50.177 -15.574 -60.894 1.00 92.25 92 GLN A N 1
ATOM 721 C CA . GLN A 1 92 ? 50.281 -14.467 -59.939 1.00 92.25 92 GLN A CA 1
ATOM 722 C C . GLN A 1 92 ? 49.698 -13.176 -60.515 1.00 92.25 92 GLN A C 1
ATOM 724 O O . GLN A 1 92 ? 48.916 -12.521 -59.838 1.00 92.25 92 GLN A O 1
ATOM 729 N N . GLU A 1 93 ? 49.968 -12.862 -61.784 1.00 93.25 93 GLU A N 1
ATOM 730 C CA . GLU A 1 93 ? 49.345 -11.724 -62.475 1.00 93.25 93 GLU A CA 1
ATOM 731 C C . GLU A 1 93 ? 47.814 -11.852 -62.524 1.00 93.25 93 GLU A C 1
ATOM 733 O O . GLU A 1 93 ? 47.096 -10.901 -62.220 1.00 93.25 93 GLU A O 1
ATOM 738 N N . LYS A 1 94 ? 47.290 -13.048 -62.836 1.00 94.00 94 LYS A N 1
ATOM 739 C CA . LYS A 1 94 ? 45.840 -13.312 -62.816 1.00 94.00 94 LYS A CA 1
ATOM 740 C C . LYS A 1 94 ? 45.233 -13.179 -61.421 1.00 94.00 94 LYS A C 1
ATOM 742 O O . LYS A 1 94 ? 44.102 -12.719 -61.303 1.00 94.00 94 LYS A O 1
ATOM 747 N N . ILE A 1 95 ? 45.944 -13.615 -60.384 1.00 95.81 95 ILE A N 1
ATOM 748 C CA . ILE A 1 95 ? 45.497 -13.485 -58.995 1.00 95.81 95 ILE A CA 1
ATOM 749 C C . ILE A 1 95 ? 45.498 -12.022 -58.570 1.00 95.81 95 ILE A C 1
ATOM 751 O O . ILE A 1 95 ? 44.484 -11.579 -58.048 1.00 95.81 95 ILE A O 1
ATOM 755 N N . ALA A 1 96 ? 46.555 -11.268 -58.868 1.00 94.00 96 ALA A N 1
ATOM 756 C CA . ALA A 1 96 ? 46.622 -9.840 -58.576 1.00 94.00 96 ALA A CA 1
ATOM 757 C C . ALA A 1 96 ? 45.490 -9.065 -59.274 1.00 94.00 96 ALA A C 1
ATOM 759 O O . ALA A 1 96 ? 44.824 -8.244 -58.650 1.00 94.00 96 ALA A O 1
ATOM 760 N N . ALA A 1 97 ? 45.206 -9.381 -60.544 1.00 93.50 97 ALA A N 1
ATOM 761 C CA . ALA A 1 97 ? 44.076 -8.799 -61.267 1.00 93.50 97 ALA A CA 1
ATOM 762 C C . ALA A 1 97 ? 42.720 -9.163 -60.630 1.00 93.50 97 ALA A C 1
ATOM 764 O O . ALA A 1 97 ? 41.861 -8.300 -60.473 1.00 93.50 97 ALA A O 1
ATOM 765 N N . TRP A 1 98 ? 42.536 -10.421 -60.216 1.00 96.69 98 TRP A N 1
ATOM 766 C CA . TRP A 1 98 ? 41.324 -10.863 -59.520 1.00 96.69 98 TRP A CA 1
ATOM 767 C C . TRP A 1 98 ? 41.160 -10.206 -58.145 1.00 96.69 98 TRP A C 1
ATOM 769 O O . TRP A 1 98 ? 40.046 -9.851 -57.773 1.00 96.69 98 TRP A O 1
ATOM 779 N N . GLU A 1 99 ? 42.240 -10.033 -57.383 1.00 95.12 99 GLU A N 1
ATOM 780 C CA . GLU A 1 99 ? 42.215 -9.346 -56.088 1.00 95.12 99 GLU A CA 1
ATOM 781 C C . GLU A 1 99 ? 41.832 -7.875 -56.254 1.00 95.12 99 GLU A C 1
ATOM 783 O O . GLU A 1 99 ? 40.976 -7.397 -55.513 1.00 95.12 99 GLU A O 1
ATOM 788 N N . ALA A 1 100 ? 42.370 -7.195 -57.271 1.00 94.12 100 ALA A N 1
ATOM 789 C CA . ALA A 1 100 ? 41.970 -5.833 -57.615 1.00 94.12 100 ALA A CA 1
ATOM 790 C C . ALA A 1 100 ? 40.483 -5.746 -58.007 1.00 94.12 100 ALA A C 1
ATOM 792 O O . ALA A 1 100 ? 39.773 -4.849 -57.555 1.00 94.12 100 ALA A O 1
ATOM 793 N N . GLU A 1 101 ? 39.980 -6.702 -58.793 1.00 93.50 101 GLU A N 1
ATOM 794 C CA . GLU A 1 101 ? 38.563 -6.764 -59.175 1.00 93.50 101 GLU A CA 1
ATOM 795 C C . GLU A 1 101 ? 37.647 -7.061 -57.972 1.00 93.50 101 GLU A C 1
ATOM 797 O O . GLU A 1 101 ? 36.564 -6.485 -57.853 1.00 93.50 101 GLU A O 1
ATOM 802 N N . CYS A 1 102 ? 38.090 -7.918 -57.044 1.00 94.19 102 CYS A N 1
ATOM 803 C CA . CYS A 1 102 ? 37.391 -8.172 -55.783 1.00 94.19 102 CYS A CA 1
ATOM 804 C C . CYS A 1 102 ? 37.332 -6.920 -54.914 1.00 94.19 102 CYS A C 1
ATOM 806 O O . CYS A 1 102 ? 36.254 -6.591 -54.433 1.00 94.19 102 CYS A O 1
ATOM 808 N N . ALA A 1 103 ? 38.458 -6.225 -54.741 1.00 94.19 103 ALA A N 1
ATOM 809 C CA . ALA A 1 103 ? 38.520 -4.996 -53.957 1.00 94.19 103 ALA A CA 1
ATOM 810 C C . ALA A 1 103 ? 37.590 -3.923 -54.541 1.00 94.19 103 ALA A C 1
ATOM 812 O O . ALA A 1 103 ? 36.814 -3.320 -53.809 1.00 94.19 103 ALA A O 1
ATOM 813 N N . ALA A 1 104 ? 37.577 -3.762 -55.868 1.00 93.88 104 ALA A N 1
ATOM 814 C CA . ALA A 1 104 ? 36.663 -2.839 -56.533 1.00 93.88 104 ALA A CA 1
ATOM 815 C C . ALA A 1 104 ? 35.182 -3.236 -56.352 1.00 93.88 104 ALA A C 1
ATOM 817 O O . ALA A 1 104 ? 34.319 -2.371 -56.221 1.00 93.88 104 ALA A O 1
ATOM 818 N N . CYS A 1 105 ? 34.866 -4.536 -56.355 1.00 94.69 105 CYS A N 1
ATOM 819 C CA . CYS A 1 105 ? 33.519 -5.046 -56.076 1.00 94.69 105 CYS A CA 1
ATOM 820 C C . CYS A 1 105 ? 33.094 -4.794 -54.620 1.00 94.69 105 CYS A C 1
ATOM 822 O O . CYS A 1 105 ? 31.955 -4.399 -54.372 1.00 94.69 105 CYS A O 1
ATOM 824 N N . GLU A 1 106 ? 33.998 -5.007 -53.664 1.00 94.50 106 GLU A N 1
ATOM 825 C CA . GLU A 1 106 ? 33.769 -4.735 -52.242 1.00 94.50 106 GLU A CA 1
ATOM 826 C C . GLU A 1 106 ? 33.549 -3.237 -52.001 1.00 94.50 106 GLU A C 1
ATOM 828 O O . GLU A 1 106 ? 32.568 -2.873 -51.362 1.00 94.50 106 GLU A O 1
ATOM 833 N N . GLU A 1 107 ? 34.355 -2.370 -52.617 1.00 95.44 107 GLU A N 1
ATOM 834 C CA . GLU A 1 107 ? 34.201 -0.915 -52.528 1.00 95.44 107 GLU A CA 1
ATOM 835 C C . GLU A 1 107 ? 32.841 -0.442 -53.066 1.00 95.44 107 GLU A C 1
ATOM 837 O O . GLU A 1 107 ? 32.140 0.324 -52.402 1.00 95.44 107 GLU A O 1
ATOM 842 N N . ARG A 1 108 ? 32.403 -0.950 -54.230 1.00 94.81 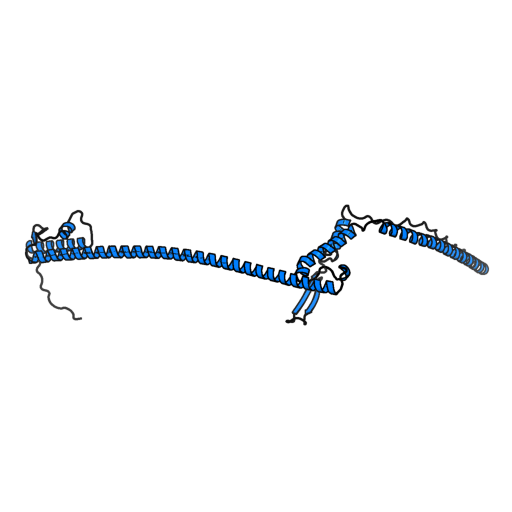108 ARG A N 1
ATOM 843 C CA . ARG A 1 108 ? 31.062 -0.647 -54.767 1.00 94.81 108 ARG A CA 1
ATOM 844 C C . ARG A 1 108 ? 29.950 -1.095 -53.816 1.00 94.81 108 ARG A C 1
ATOM 846 O O . ARG A 1 108 ? 29.010 -0.339 -53.566 1.00 94.81 108 ARG A O 1
ATOM 853 N N . ASN A 1 109 ? 30.064 -2.298 -53.258 1.00 96.38 109 ASN A N 1
ATOM 854 C CA . ASN A 1 109 ? 29.100 -2.825 -52.292 1.00 96.38 109 ASN A CA 1
ATOM 855 C C . ASN A 1 109 ? 29.077 -2.014 -50.989 1.00 96.38 109 ASN A C 1
ATOM 857 O O . ASN A 1 109 ? 28.003 -1.790 -50.426 1.00 96.38 109 ASN A O 1
ATOM 861 N N . ASP A 1 110 ? 30.231 -1.549 -50.519 1.00 95.81 110 ASP A N 1
ATOM 862 C CA . ASP A 1 110 ? 30.342 -0.724 -49.320 1.00 95.81 110 ASP A CA 1
ATOM 863 C C . ASP A 1 110 ? 29.690 0.643 -49.518 1.00 95.81 110 ASP A C 1
ATOM 865 O O . ASP A 1 110 ? 28.946 1.087 -48.640 1.00 95.81 110 ASP A O 1
ATOM 869 N N . VAL A 1 111 ? 29.874 1.267 -50.686 1.00 95.88 111 VAL A N 1
ATOM 870 C CA . VAL A 1 111 ? 29.173 2.507 -51.055 1.00 95.88 111 VAL A CA 1
ATOM 871 C C . VAL A 1 111 ? 27.656 2.291 -51.057 1.00 95.88 111 VAL A C 1
ATOM 873 O O . VAL A 1 111 ? 26.928 3.068 -50.435 1.00 95.88 111 VAL A O 1
ATOM 876 N N . LEU A 1 112 ? 27.167 1.204 -51.669 1.00 95.25 112 LEU A N 1
ATOM 877 C CA . LEU A 1 112 ? 25.737 0.865 -51.680 1.00 95.25 112 LEU A CA 1
ATOM 878 C C . LEU A 1 112 ? 25.175 0.632 -50.269 1.00 95.25 112 LEU A C 1
ATOM 880 O O . LEU A 1 112 ? 24.069 1.078 -49.951 1.00 95.25 112 LEU A O 1
ATOM 884 N N . LEU A 1 113 ? 25.917 -0.062 -49.402 1.00 96.19 113 LEU A N 1
ATOM 885 C CA . LEU A 1 113 ? 25.498 -0.309 -48.022 1.00 96.19 113 LEU A CA 1
ATOM 886 C C . LEU A 1 113 ? 25.556 0.951 -47.160 1.00 96.19 113 LEU A C 1
ATOM 888 O O . LEU A 1 113 ? 24.701 1.108 -46.288 1.00 96.19 113 LEU A O 1
ATOM 892 N N . ALA A 1 114 ? 26.544 1.823 -47.362 1.00 96.06 114 ALA A N 1
ATOM 893 C CA . ALA A 1 114 ? 26.651 3.094 -46.655 1.00 96.06 114 ALA A CA 1
ATOM 894 C C . ALA A 1 114 ? 25.453 3.992 -46.979 1.00 96.06 114 ALA A C 1
ATOM 896 O O . ALA A 1 114 ? 24.745 4.413 -46.064 1.00 96.06 114 ALA A O 1
ATOM 897 N N . ASP A 1 115 ? 25.153 4.167 -48.265 1.00 96.25 115 ASP A N 1
ATOM 898 C CA . ASP A 1 115 ? 23.988 4.922 -48.724 1.00 96.25 115 ASP A CA 1
ATOM 899 C C . ASP A 1 115 ? 22.668 4.309 -48.211 1.00 96.25 115 ASP A C 1
ATOM 901 O O . ASP A 1 115 ? 21.812 5.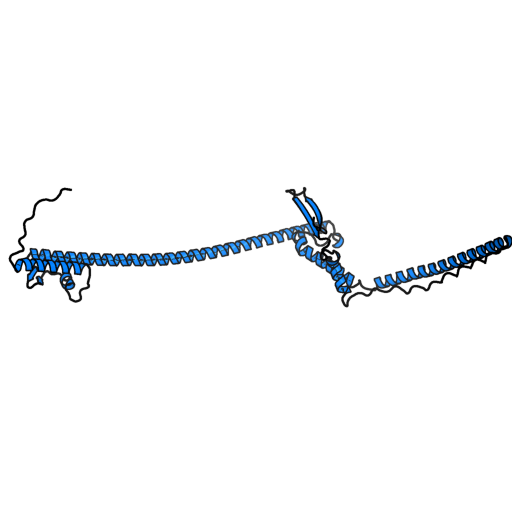009 -47.664 1.00 96.25 115 ASP A O 1
ATOM 905 N N . TRP A 1 116 ? 22.512 2.979 -48.269 1.00 97.50 116 TRP A N 1
ATOM 906 C CA . TRP A 1 116 ? 21.343 2.316 -47.678 1.00 97.50 116 TRP A CA 1
ATOM 907 C C . TRP A 1 116 ? 21.235 2.549 -46.166 1.00 97.50 116 TRP A C 1
ATOM 909 O O . TRP A 1 116 ? 20.135 2.786 -45.666 1.00 97.50 116 TRP A O 1
ATOM 919 N N . ARG A 1 117 ? 22.343 2.500 -45.413 1.00 97.38 117 ARG A N 1
ATOM 920 C CA . ARG A 1 117 ? 22.336 2.759 -43.962 1.00 97.38 117 ARG A CA 1
ATOM 921 C C . ARG A 1 117 ? 21.872 4.178 -43.661 1.00 97.38 117 ARG A C 1
ATOM 923 O O . ARG A 1 117 ? 21.091 4.354 -42.726 1.00 97.38 117 ARG A O 1
ATOM 930 N N . GLU A 1 118 ? 22.319 5.166 -44.433 1.00 96.81 118 GLU A N 1
ATOM 931 C CA . GLU A 1 118 ? 21.889 6.557 -44.278 1.00 96.81 118 GLU A CA 1
ATOM 932 C C . GLU A 1 118 ? 20.402 6.723 -44.590 1.00 96.81 118 GLU A C 1
ATOM 934 O O . GLU A 1 118 ? 19.655 7.231 -43.748 1.00 96.81 118 GLU A O 1
ATOM 939 N N . ARG A 1 119 ? 19.941 6.197 -45.731 1.00 95.88 119 ARG A N 1
ATOM 940 C CA . ARG A 1 119 ? 18.522 6.231 -46.117 1.00 95.88 119 ARG A CA 1
ATOM 941 C C . ARG A 1 119 ? 17.631 5.503 -45.114 1.00 95.88 119 ARG A C 1
ATOM 943 O O . ARG A 1 119 ? 16.599 6.031 -44.706 1.00 95.88 119 ARG A O 1
ATOM 950 N N . ASN A 1 120 ? 18.037 4.320 -44.658 1.00 96.06 120 ASN A N 1
ATOM 951 C CA . ASN A 1 120 ? 17.290 3.542 -43.673 1.00 96.06 120 ASN A CA 1
ATOM 952 C C . ASN A 1 120 ? 17.265 4.239 -42.304 1.00 96.06 120 ASN A C 1
ATOM 954 O O . ASN A 1 120 ? 16.233 4.259 -41.637 1.00 96.06 120 ASN A O 1
ATOM 958 N N . LYS A 1 121 ? 18.371 4.866 -41.886 1.00 95.81 121 LYS A N 1
ATOM 959 C CA . LYS A 1 121 ? 18.407 5.675 -40.663 1.00 95.81 121 LYS A CA 1
ATOM 960 C C . LYS A 1 121 ? 17.444 6.858 -40.757 1.00 95.81 121 LYS A C 1
ATOM 962 O O . LYS A 1 121 ? 16.686 7.064 -39.813 1.00 95.81 121 LYS A O 1
ATOM 967 N N . ALA A 1 122 ? 17.452 7.595 -41.868 1.00 94.62 122 ALA A N 1
ATOM 968 C CA . ALA A 1 122 ? 16.538 8.712 -42.096 1.00 94.62 122 ALA A CA 1
ATOM 969 C C . ALA A 1 122 ? 15.072 8.250 -42.093 1.00 94.62 122 ALA A C 1
ATOM 971 O O . ALA A 1 122 ? 14.253 8.830 -41.388 1.00 94.62 122 ALA A O 1
ATOM 972 N N . HIS A 1 123 ? 14.761 7.147 -42.780 1.00 93.38 123 HIS A N 1
ATOM 973 C CA . HIS A 1 123 ? 13.431 6.535 -42.795 1.00 93.38 123 HIS A CA 1
ATOM 974 C C . HIS A 1 123 ? 12.932 6.176 -41.384 1.00 93.38 123 HIS A C 1
ATOM 976 O O . HIS A 1 123 ? 11.842 6.581 -40.981 1.00 93.38 123 HIS A O 1
ATOM 982 N N . LEU A 1 124 ? 13.759 5.486 -40.592 1.00 91.75 124 LEU A N 1
ATOM 983 C CA . LEU A 1 124 ? 13.411 5.111 -39.219 1.00 91.75 124 LEU A CA 1
ATOM 984 C C . LEU A 1 124 ? 13.323 6.317 -38.273 1.00 91.75 124 LEU A C 1
ATOM 986 O O . LEU A 1 124 ? 12.621 6.247 -37.265 1.00 91.75 124 LEU A O 1
ATOM 990 N N . GLN A 1 125 ? 14.066 7.394 -38.535 1.00 90.81 125 GLN A N 1
ATOM 991 C CA . GLN A 1 125 ? 13.978 8.634 -37.763 1.00 90.81 125 GLN A CA 1
ATOM 992 C C . GLN A 1 125 ? 12.702 9.405 -38.081 1.00 90.81 125 GLN A C 1
ATOM 994 O O . GLN A 1 125 ? 12.038 9.848 -37.147 1.00 90.81 125 GLN A O 1
ATOM 999 N N . GLU A 1 126 ? 12.344 9.522 -39.360 1.00 90.88 126 GLU A N 1
ATOM 1000 C CA . GLU A 1 126 ? 11.115 10.191 -39.779 1.00 90.88 126 GLU A CA 1
ATOM 1001 C C . GLU A 1 126 ? 9.897 9.466 -39.213 1.00 90.88 126 GLU A C 1
ATOM 1003 O O . GLU A 1 126 ? 9.072 10.094 -38.559 1.00 90.88 126 GLU A O 1
ATOM 1008 N N . HIS A 1 127 ? 9.865 8.131 -39.297 1.00 87.94 127 HIS A N 1
ATOM 1009 C CA . HIS A 1 127 ? 8.810 7.349 -38.657 1.00 87.94 127 HIS A CA 1
ATOM 1010 C C . HIS A 1 127 ? 8.717 7.613 -37.151 1.00 87.94 127 HIS A C 1
ATOM 1012 O O . HIS A 1 127 ? 7.634 7.838 -36.636 1.00 87.94 127 HIS A O 1
ATOM 1018 N N . ARG A 1 128 ? 9.841 7.653 -36.417 1.00 86.25 128 ARG A N 1
ATOM 1019 C CA . ARG A 1 128 ? 9.826 7.982 -34.974 1.00 86.25 128 ARG A CA 1
ATOM 1020 C C . ARG A 1 128 ? 9.375 9.411 -34.673 1.00 86.25 128 ARG A C 1
ATOM 1022 O O . ARG A 1 128 ? 9.043 9.695 -33.526 1.00 86.25 128 ARG A O 1
ATOM 1029 N N . ARG A 1 129 ? 9.478 10.317 -35.644 1.00 86.12 129 ARG A N 1
ATOM 1030 C CA . ARG A 1 129 ? 9.072 11.715 -35.507 1.00 86.12 129 ARG A CA 1
ATOM 1031 C C . ARG A 1 129 ? 7.578 11.879 -35.757 1.00 86.12 129 ARG A C 1
ATOM 1033 O O . ARG A 1 129 ? 6.954 12.678 -35.066 1.00 86.12 129 ARG A O 1
ATOM 1040 N N . THR A 1 130 ? 7.043 11.171 -36.748 1.00 82.81 130 THR A N 1
ATOM 1041 C CA . THR A 1 130 ? 5.632 11.242 -37.142 1.00 82.81 130 THR A CA 1
ATOM 1042 C C . THR A 1 130 ? 4.749 10.358 -36.280 1.00 82.81 130 THR A C 1
ATOM 1044 O O . THR A 1 130 ? 3.635 10.749 -35.946 1.00 82.81 130 THR A O 1
ATOM 1047 N N . GLU A 1 131 ? 5.239 9.175 -35.918 1.00 80.62 131 GLU A N 1
ATOM 1048 C CA . GLU A 1 131 ? 4.499 8.244 -35.084 1.00 80.62 131 GLU A CA 1
ATOM 1049 C C . GLU A 1 131 ? 4.581 8.621 -33.618 1.00 80.62 131 GLU A C 1
ATOM 1051 O O . GLU A 1 131 ? 5.606 9.037 -33.067 1.00 80.62 131 GLU A O 1
ATOM 1056 N N . ASP A 1 132 ? 3.460 8.380 -32.968 1.00 80.81 132 ASP A N 1
ATOM 1057 C CA . ASP A 1 132 ? 3.344 8.474 -31.538 1.00 80.81 132 ASP A CA 1
ATOM 1058 C C . ASP A 1 132 ? 4.185 7.396 -30.839 1.00 80.81 132 ASP A C 1
ATOM 1060 O O . ASP A 1 132 ? 4.562 6.367 -31.404 1.00 80.81 132 ASP A O 1
ATOM 1064 N N . ARG A 1 133 ? 4.469 7.598 -29.545 1.00 83.19 133 ARG A N 1
ATOM 1065 C CA . ARG A 1 133 ? 5.153 6.554 -28.763 1.00 83.19 133 ARG A CA 1
ATOM 1066 C C . ARG A 1 133 ? 4.376 5.231 -28.836 1.00 83.19 133 ARG A C 1
ATOM 1068 O O . ARG A 1 133 ? 3.158 5.274 -28.641 1.00 83.19 133 ARG A O 1
ATOM 1075 N N . PRO A 1 134 ? 5.071 4.081 -28.981 1.00 87.31 134 PRO A N 1
ATOM 1076 C CA . PRO A 1 134 ? 4.431 2.771 -28.999 1.00 87.31 134 PRO A CA 1
ATOM 1077 C C . PRO A 1 134 ? 3.497 2.588 -27.804 1.00 87.31 134 PRO A C 1
ATOM 1079 O O . PRO A 1 134 ? 3.836 3.009 -26.688 1.00 87.31 134 PRO A O 1
ATOM 1082 N N . ALA A 1 135 ? 2.356 1.935 -28.022 1.00 89.38 135 ALA A N 1
ATOM 1083 C CA . ALA A 1 135 ? 1.355 1.688 -26.983 1.00 89.38 135 ALA A CA 1
ATOM 1084 C C . ALA A 1 135 ? 1.981 0.988 -25.764 1.00 89.38 135 ALA A C 1
ATOM 1086 O O . ALA A 1 135 ? 1.752 1.377 -24.620 1.00 89.38 135 ALA A O 1
ATOM 1087 N N . GLU A 1 136 ? 2.897 0.053 -26.015 1.00 90.62 136 GLU A N 1
ATOM 1088 C CA . GLU A 1 136 ? 3.674 -0.662 -25.000 1.00 90.62 136 GLU A CA 1
ATOM 1089 C C . GLU A 1 136 ? 4.510 0.284 -24.122 1.00 90.62 136 GLU A C 1
ATOM 1091 O O . GLU A 1 136 ? 4.540 0.153 -22.899 1.00 90.62 136 GLU A O 1
ATOM 1096 N N . SER A 1 137 ? 5.167 1.281 -24.728 1.00 91.06 137 SER A N 1
ATOM 1097 C CA . SER A 1 137 ? 5.968 2.278 -24.008 1.00 91.06 137 SER A CA 1
ATOM 1098 C C . SER A 1 137 ? 5.084 3.231 -23.200 1.00 91.06 137 SER A C 1
ATOM 1100 O O . SER A 1 137 ? 5.439 3.605 -22.076 1.00 91.06 137 SER A O 1
ATOM 1102 N N . LYS A 1 138 ? 3.916 3.602 -23.744 1.00 92.25 138 LYS A N 1
ATOM 1103 C CA . LYS A 1 138 ? 2.908 4.406 -23.040 1.00 92.25 138 LYS A CA 1
ATOM 1104 C C . LYS A 1 138 ? 2.384 3.651 -21.811 1.00 92.25 138 LYS A C 1
ATOM 1106 O O . LYS A 1 138 ? 2.427 4.208 -20.713 1.00 92.25 138 LYS A O 1
ATOM 1111 N N . ALA A 1 139 ? 1.992 2.385 -21.965 1.00 93.94 139 ALA A N 1
ATOM 1112 C CA . ALA A 1 139 ? 1.518 1.530 -20.877 1.00 93.94 139 ALA A CA 1
ATOM 1113 C C . ALA A 1 139 ? 2.597 1.281 -19.813 1.00 93.94 139 ALA A C 1
ATOM 1115 O O . ALA A 1 139 ? 2.333 1.447 -18.622 1.00 93.94 139 ALA A O 1
ATOM 1116 N N . TYR A 1 140 ? 3.835 0.993 -20.228 1.00 94.62 140 TYR A N 1
ATOM 1117 C CA . TYR A 1 140 ? 4.986 0.865 -19.330 1.00 94.62 140 TYR A CA 1
ATOM 1118 C C . TYR A 1 140 ? 5.162 2.111 -18.449 1.00 94.62 140 TYR A C 1
ATOM 1120 O O . TYR A 1 140 ? 5.270 2.020 -17.224 1.00 94.62 140 TYR A O 1
ATOM 1128 N N . ALA A 1 141 ? 5.181 3.294 -19.072 1.00 95.19 141 ALA A N 1
ATOM 1129 C CA . ALA A 1 141 ? 5.373 4.555 -18.366 1.00 95.19 141 ALA A CA 1
ATOM 1130 C C . ALA A 1 141 ? 4.176 4.909 -17.471 1.00 95.19 141 ALA A C 1
ATOM 1132 O O . ALA A 1 141 ? 4.374 5.468 -16.393 1.00 95.19 141 ALA A O 1
ATOM 1133 N N . ALA A 1 142 ? 2.950 4.602 -17.899 1.00 96.12 142 ALA A N 1
ATOM 1134 C CA . ALA A 1 142 ? 1.744 4.808 -17.105 1.00 96.12 142 ALA A CA 1
ATOM 1135 C C . ALA A 1 142 ? 1.741 3.924 -15.851 1.00 96.12 142 ALA A C 1
ATOM 1137 O O . ALA A 1 142 ? 1.574 4.444 -14.751 1.00 96.12 142 ALA A O 1
ATOM 1138 N N . ALA A 1 143 ? 2.029 2.629 -15.997 1.00 96.62 143 ALA A N 1
ATOM 1139 C CA . ALA A 1 143 ? 2.089 1.689 -14.882 1.00 96.62 143 ALA A CA 1
ATOM 1140 C C . ALA A 1 143 ? 3.167 2.071 -13.857 1.00 96.62 143 ALA A C 1
ATOM 1142 O O . ALA A 1 143 ? 2.918 2.046 -12.654 1.00 96.62 143 ALA A O 1
ATOM 1143 N N . LEU A 1 144 ? 4.350 2.498 -14.315 1.00 95.56 144 LEU A N 1
ATOM 1144 C CA . LEU A 1 144 ? 5.389 3.000 -13.411 1.00 95.56 144 LEU A CA 1
ATOM 1145 C C . LEU A 1 144 ? 4.973 4.271 -12.667 1.00 95.56 144 LEU A C 1
ATOM 1147 O O . LEU A 1 144 ? 5.318 4.421 -11.497 1.00 95.56 144 LEU A O 1
ATOM 1151 N N . ARG A 1 145 ? 4.261 5.196 -13.324 1.00 95.38 145 ARG A N 1
ATOM 1152 C CA . ARG A 1 145 ? 3.745 6.392 -12.643 1.00 95.38 145 ARG A CA 1
ATOM 1153 C C . ARG A 1 145 ? 2.718 6.013 -11.589 1.00 95.38 145 ARG A C 1
ATOM 1155 O O . ARG A 1 145 ? 2.908 6.411 -10.450 1.00 95.38 145 ARG A O 1
ATOM 1162 N N . ALA A 1 146 ? 1.736 5.187 -11.947 1.00 96.12 146 ALA A N 1
ATOM 1163 C CA . ALA A 1 146 ? 0.702 4.725 -11.029 1.00 96.12 146 ALA A CA 1
ATOM 1164 C C . ALA A 1 146 ? 1.300 4.024 -9.802 1.00 96.12 146 ALA A C 1
ATOM 1166 O O . ALA A 1 146 ? 0.932 4.340 -8.679 1.00 96.12 146 ALA A O 1
ATOM 1167 N N . PHE A 1 147 ? 2.289 3.148 -9.998 1.00 95.44 147 PHE A N 1
ATOM 1168 C CA . PHE A 1 147 ? 2.990 2.496 -8.891 1.00 95.44 147 PHE A CA 1
ATOM 1169 C C . PHE A 1 147 ? 3.710 3.489 -7.971 1.00 95.44 147 PHE A C 1
ATOM 1171 O O . PHE A 1 147 ? 3.652 3.385 -6.750 1.00 95.44 147 PHE A O 1
ATOM 1178 N N . GLN A 1 148 ? 4.402 4.472 -8.545 1.00 94.94 148 GLN A N 1
ATOM 1179 C CA . GLN A 1 148 ? 5.056 5.502 -7.745 1.00 94.94 148 GLN A CA 1
ATOM 1180 C C . GLN A 1 148 ? 4.052 6.428 -7.038 1.00 94.94 148 GLN A C 1
ATOM 1182 O O . GLN A 1 148 ? 4.368 6.940 -5.965 1.00 94.94 148 GLN A O 1
ATOM 1187 N N . ASP A 1 149 ? 2.889 6.678 -7.642 1.00 96.25 149 ASP A N 1
ATOM 1188 C CA . ASP A 1 149 ? 1.807 7.463 -7.044 1.00 96.25 149 ASP A CA 1
ATOM 1189 C C . ASP A 1 149 ? 1.215 6.708 -5.850 1.00 96.25 149 ASP A C 1
ATOM 1191 O O . ASP A 1 149 ? 1.130 7.275 -4.767 1.00 96.25 149 ASP A O 1
ATOM 1195 N N . ASP A 1 150 ? 0.940 5.413 -6.009 1.00 96.12 150 ASP A N 1
ATOM 1196 C CA . ASP A 1 150 ? 0.478 4.514 -4.947 1.00 96.12 150 ASP A CA 1
ATOM 1197 C C . ASP A 1 150 ? 1.461 4.467 -3.764 1.00 96.12 150 ASP A C 1
ATOM 1199 O O . ASP A 1 150 ? 1.104 4.746 -2.615 1.00 96.12 150 ASP A O 1
ATOM 1203 N N . TYR A 1 151 ? 2.747 4.244 -4.057 1.00 95.00 151 TYR A N 1
ATOM 1204 C CA . TYR A 1 151 ? 3.807 4.293 -3.050 1.00 95.00 151 TYR A CA 1
ATOM 1205 C C . TYR A 1 151 ? 3.866 5.653 -2.342 1.00 95.00 151 TYR A C 1
ATOM 1207 O O . TYR A 1 151 ? 4.033 5.731 -1.122 1.00 95.00 151 TYR A O 1
ATOM 1215 N N . HIS A 1 152 ? 3.741 6.754 -3.086 1.00 95.00 152 HIS A N 1
ATOM 1216 C CA . HIS A 1 152 ? 3.750 8.081 -2.484 1.00 95.00 152 HIS A CA 1
ATOM 1217 C C . HIS A 1 152 ? 2.529 8.296 -1.592 1.00 95.00 152 HIS A C 1
ATOM 1219 O O . HIS A 1 152 ? 2.700 8.751 -0.469 1.00 95.00 152 HIS A O 1
ATOM 1225 N N . THR A 1 153 ? 1.329 7.918 -2.018 1.00 95.44 153 THR A N 1
ATOM 1226 C CA . THR A 1 153 ? 0.109 8.060 -1.217 1.00 95.44 153 THR A CA 1
ATOM 1227 C C . THR A 1 153 ? 0.185 7.273 0.089 1.00 95.44 153 THR A C 1
ATOM 1229 O O . THR A 1 153 ? -0.160 7.808 1.144 1.00 95.44 153 THR A O 1
ATOM 1232 N N . HIS A 1 154 ? 0.664 6.029 0.044 1.00 93.19 154 HIS A N 1
ATOM 1233 C CA . HIS A 1 154 ? 0.641 5.140 1.206 1.00 93.19 154 HIS A CA 1
ATOM 1234 C C . HIS A 1 154 ? 1.873 5.237 2.107 1.00 93.19 154 HIS A C 1
ATOM 1236 O O . HIS A 1 154 ? 1.759 5.001 3.310 1.00 93.19 154 HIS A O 1
ATOM 1242 N N . VAL A 1 155 ? 3.031 5.607 1.559 1.00 93.06 155 VAL A N 1
ATOM 1243 C CA . VAL A 1 155 ? 4.304 5.657 2.296 1.00 93.06 155 VAL A CA 1
ATOM 1244 C C . VAL A 1 155 ? 4.891 7.064 2.274 1.00 93.06 155 VAL A C 1
ATOM 1246 O O . VAL A 1 155 ? 5.143 7.656 3.321 1.00 93.06 155 VAL A O 1
ATOM 1249 N N . GLY A 1 156 ? 5.072 7.640 1.085 1.00 93.94 156 GLY A N 1
ATOM 1250 C CA . GLY A 1 156 ? 5.767 8.920 0.924 1.00 93.94 156 GLY A CA 1
ATOM 1251 C C . GLY A 1 156 ? 5.111 10.089 1.670 1.00 93.94 156 GLY A C 1
ATOM 1252 O O . GLY A 1 156 ? 5.760 10.750 2.480 1.00 93.94 156 GLY A O 1
ATOM 1253 N N . ALA A 1 157 ? 3.830 10.343 1.417 1.00 93.69 157 ALA A N 1
ATOM 1254 C CA . ALA A 1 157 ? 3.065 11.439 1.993 1.00 93.69 157 ALA A CA 1
ATOM 1255 C C . ALA A 1 157 ? 2.918 11.312 3.521 1.00 93.69 157 ALA A C 1
ATOM 1257 O O . ALA A 1 157 ? 3.192 12.305 4.200 1.00 93.69 157 ALA A O 1
ATOM 1258 N N . PRO A 1 158 ? 2.603 10.132 4.098 1.00 93.31 158 PRO A N 1
ATOM 1259 C CA . PRO A 1 158 ? 2.638 9.939 5.549 1.00 93.31 158 PRO A CA 1
ATOM 1260 C C . PRO A 1 158 ? 4.008 10.197 6.184 1.00 93.31 158 PRO A C 1
ATOM 1262 O O . PRO A 1 158 ? 4.065 10.655 7.319 1.00 93.31 158 PRO A O 1
ATOM 1265 N N . CYS A 1 159 ? 5.106 9.963 5.461 1.00 93.12 159 CYS A N 1
ATOM 1266 C CA . CYS A 1 159 ? 6.463 10.284 5.916 1.00 93.12 159 CYS A CA 1
ATOM 1267 C C . CYS A 1 159 ? 6.883 11.743 5.639 1.00 93.12 159 CYS A C 1
ATOM 1269 O O . CYS A 1 159 ? 8.015 12.132 5.928 1.00 93.12 159 CYS A O 1
ATOM 1271 N N . GLY A 1 160 ? 6.006 12.568 5.058 1.00 94.69 160 GLY A N 1
ATOM 1272 C CA . GLY A 1 160 ? 6.293 13.968 4.733 1.00 94.69 160 GLY A CA 1
ATOM 1273 C C . GLY A 1 160 ? 7.237 14.145 3.544 1.00 94.69 160 GLY A C 1
ATOM 1274 O O . GLY A 1 160 ? 7.897 15.180 3.420 1.00 94.69 160 GLY A O 1
ATOM 1275 N N . LEU A 1 161 ? 7.328 13.136 2.677 1.00 94.44 161 LEU A N 1
ATOM 1276 C CA . LEU A 1 161 ? 8.115 13.172 1.451 1.00 94.44 161 LEU A CA 1
ATOM 1277 C C . LEU A 1 161 ? 7.297 13.764 0.300 1.00 94.44 161 LEU A C 1
ATOM 1279 O O . LEU A 1 161 ? 6.089 13.553 0.180 1.00 94.44 161 LEU A O 1
ATOM 1283 N N . LEU A 1 162 ? 7.975 14.498 -0.582 1.00 95.12 162 LEU A N 1
ATOM 1284 C CA . LEU A 1 162 ? 7.384 15.009 -1.817 1.00 95.12 162 LEU A CA 1
ATOM 1285 C C . LEU A 1 162 ? 7.418 13.938 -2.910 1.00 95.12 162 LEU A C 1
ATOM 1287 O O . LEU A 1 162 ? 8.350 13.139 -2.981 1.00 95.12 162 LEU A O 1
ATOM 1291 N N . ARG A 1 163 ? 6.408 13.961 -3.784 1.00 94.38 163 ARG A N 1
ATOM 1292 C CA . ARG A 1 163 ? 6.268 13.023 -4.906 1.00 94.38 163 ARG A CA 1
ATOM 1293 C C . ARG A 1 163 ? 7.362 13.180 -5.958 1.00 94.38 163 ARG A C 1
ATOM 1295 O O . ARG A 1 163 ? 7.845 12.193 -6.514 1.00 94.38 163 ARG A O 1
ATOM 1302 N N . ASP A 1 164 ? 7.710 14.430 -6.241 1.00 93.19 164 ASP A N 1
ATOM 1303 C CA . ASP A 1 164 ? 8.630 14.826 -7.295 1.00 93.19 164 ASP A CA 1
ATOM 1304 C C . ASP A 1 164 ? 9.763 15.676 -6.730 1.00 93.19 164 ASP A C 1
ATOM 1306 O O . ASP A 1 164 ? 9.561 16.519 -5.859 1.00 93.19 164 ASP A O 1
ATOM 1310 N N . GLY A 1 165 ? 10.962 15.482 -7.278 1.00 90.19 165 GLY A N 1
ATOM 1311 C CA . GLY A 1 165 ? 12.111 16.325 -6.967 1.00 90.19 165 GLY A CA 1
ATOM 1312 C C . GLY A 1 165 ? 12.046 17.707 -7.639 1.00 90.19 165 GLY A C 1
ATOM 1313 O O . GLY A 1 165 ? 11.287 17.918 -8.594 1.00 90.19 165 GLY A O 1
ATOM 1314 N N . PRO A 1 166 ? 12.923 18.642 -7.229 1.00 91.50 166 PRO A N 1
ATOM 1315 C CA . PRO A 1 166 ? 12.868 20.047 -7.641 1.00 91.50 166 PRO A CA 1
ATOM 1316 C C . PRO A 1 166 ? 13.024 20.228 -9.153 1.00 91.50 166 PRO A C 1
ATOM 1318 O O . PRO A 1 166 ? 12.306 21.018 -9.763 1.00 91.50 166 PRO A O 1
ATOM 1321 N N . ARG A 1 167 ? 13.907 19.444 -9.786 1.00 92.12 167 ARG A N 1
ATOM 1322 C CA . ARG A 1 167 ? 14.141 19.495 -11.236 1.00 92.12 167 ARG A CA 1
ATOM 1323 C C . ARG A 1 167 ? 12.903 19.093 -12.038 1.00 92.12 167 ARG A C 1
ATOM 1325 O O . ARG A 1 167 ? 12.588 19.747 -13.028 1.00 92.12 167 ARG A O 1
ATOM 1332 N N . LYS A 1 168 ? 12.202 18.032 -11.624 1.00 90.38 168 LYS A N 1
ATOM 1333 C CA . LYS A 1 168 ? 11.001 17.549 -12.324 1.00 90.38 168 LYS A CA 1
ATOM 1334 C C . LYS A 1 168 ? 9.839 18.528 -12.151 1.00 90.38 168 LYS A C 1
ATOM 1336 O O . LYS A 1 168 ? 9.152 18.822 -13.120 1.00 90.38 168 LYS A O 1
ATOM 1341 N N . ALA A 1 169 ? 9.702 19.096 -10.955 1.00 90.38 169 ALA A N 1
ATOM 1342 C CA . ALA A 1 169 ? 8.704 20.116 -10.653 1.00 90.38 169 ALA A CA 1
ATOM 1343 C C . ALA A 1 169 ? 9.063 21.523 -11.180 1.00 90.38 169 ALA A C 1
ATOM 1345 O O . ALA A 1 169 ? 8.257 22.437 -11.037 1.00 90.38 169 ALA A O 1
ATOM 1346 N N . ARG A 1 170 ? 10.259 21.712 -11.766 1.00 93.25 170 ARG A N 1
ATOM 1347 C CA . ARG A 1 170 ? 10.811 23.013 -12.197 1.00 93.25 170 ARG A CA 1
ATOM 1348 C C . ARG A 1 170 ? 10.771 24.082 -11.096 1.00 93.25 170 ARG A C 1
ATOM 1350 O O . ARG A 1 170 ? 10.521 25.254 -11.362 1.00 93.25 170 ARG A O 1
ATOM 1357 N N . LYS A 1 171 ? 11.018 23.671 -9.852 1.00 93.56 171 LYS A N 1
ATOM 1358 C CA . LYS A 1 171 ? 10.994 24.548 -8.675 1.00 93.56 171 LYS A CA 1
ATOM 1359 C C . LYS A 1 171 ? 12.394 25.013 -8.324 1.00 93.56 171 LYS A C 1
ATOM 1361 O O . LYS A 1 171 ? 13.360 24.256 -8.426 1.00 93.56 171 LYS A O 1
ATOM 1366 N N . THR A 1 172 ? 12.488 26.252 -7.852 1.00 94.75 172 THR A N 1
ATOM 1367 C CA . THR A 1 172 ? 13.719 26.741 -7.224 1.00 94.75 172 THR A CA 1
ATOM 1368 C C . THR A 1 172 ? 13.999 25.965 -5.937 1.00 94.75 172 THR A C 1
ATOM 1370 O O . THR A 1 172 ? 13.084 25.439 -5.295 1.00 94.75 172 THR A O 1
ATOM 1373 N N . THR A 1 173 ? 15.261 25.941 -5.507 1.00 92.50 173 THR A N 1
ATOM 1374 C CA . THR A 1 173 ? 15.665 25.284 -4.255 1.00 92.50 173 THR A CA 1
ATOM 1375 C C . THR A 1 173 ? 14.863 25.797 -3.055 1.00 92.50 173 THR A C 1
ATOM 1377 O O . THR A 1 173 ? 14.420 25.000 -2.231 1.00 92.50 173 THR A O 1
ATOM 1380 N N . LYS A 1 174 ? 14.600 27.113 -2.987 1.00 95.19 174 LYS A N 1
ATOM 1381 C CA . LYS A 1 174 ? 13.831 27.740 -1.899 1.00 95.19 174 LYS A CA 1
ATOM 1382 C C . LYS A 1 174 ? 12.361 27.308 -1.896 1.00 95.19 174 LYS A C 1
ATOM 1384 O O . LYS A 1 174 ? 11.837 26.965 -0.841 1.00 95.19 174 LYS A O 1
ATOM 1389 N N . GLN A 1 175 ? 11.709 27.288 -3.059 1.00 95.38 175 GLN A N 1
ATOM 1390 C CA . GLN A 1 175 ? 10.319 26.825 -3.176 1.00 95.38 175 GLN A CA 1
ATOM 1391 C C . GLN A 1 175 ? 10.190 25.348 -2.797 1.00 95.38 175 GLN A C 1
ATOM 1393 O O . GLN A 1 175 ? 9.315 24.986 -2.019 1.00 95.38 175 GLN A O 1
ATOM 1398 N N . HIS A 1 176 ? 11.100 24.503 -3.285 1.00 95.00 176 HIS A N 1
ATOM 1399 C CA . HIS A 1 176 ? 11.093 23.080 -2.958 1.00 95.00 176 HIS A CA 1
ATOM 1400 C C . HIS A 1 176 ? 11.351 22.824 -1.463 1.00 95.00 176 HIS A C 1
ATOM 1402 O O . HIS A 1 176 ? 10.730 21.947 -0.868 1.00 95.00 176 HIS A O 1
ATOM 1408 N N . ALA A 1 177 ? 12.236 23.602 -0.828 1.00 94.38 177 ALA A N 1
ATOM 1409 C CA . ALA A 1 177 ? 12.441 23.533 0.617 1.00 94.38 177 ALA A CA 1
ATOM 1410 C C . ALA A 1 177 ? 11.163 23.904 1.390 1.00 94.38 177 ALA A C 1
ATOM 1412 O O . ALA A 1 177 ? 10.764 23.166 2.288 1.00 94.38 177 ALA A O 1
ATOM 1413 N N . ALA A 1 178 ? 10.483 24.988 1.002 1.00 95.69 178 ALA A N 1
ATOM 1414 C CA . ALA A 1 178 ? 9.221 25.392 1.619 1.00 95.69 178 ALA A CA 1
ATOM 1415 C C . ALA A 1 178 ? 8.134 24.309 1.484 1.00 95.69 178 ALA A C 1
ATOM 1417 O O . ALA A 1 178 ? 7.453 23.989 2.459 1.00 95.69 178 ALA A O 1
ATOM 1418 N N . GLU A 1 179 ? 8.012 23.687 0.310 1.00 95.38 179 GLU A N 1
ATOM 1419 C CA . GLU A 1 179 ? 7.077 22.580 0.092 1.00 95.38 179 GLU A CA 1
ATOM 1420 C C . GLU A 1 179 ? 7.416 21.350 0.927 1.00 95.38 179 GLU A C 1
ATOM 1422 O O . GLU A 1 179 ? 6.526 20.730 1.510 1.00 95.38 179 GLU A O 1
ATOM 1427 N N . LYS A 1 180 ? 8.700 21.016 1.056 1.00 95.81 180 LYS A N 1
ATOM 1428 C CA . LYS A 1 180 ? 9.130 19.907 1.908 1.00 95.81 180 LYS A CA 1
ATOM 1429 C C . LYS A 1 180 ? 8.713 20.144 3.362 1.00 95.81 180 LYS A C 1
ATOM 1431 O O . LYS A 1 180 ? 8.224 19.226 4.014 1.00 95.81 180 LYS A O 1
ATOM 1436 N N . GLU A 1 181 ? 8.821 21.377 3.856 1.00 96.12 181 GLU A N 1
ATOM 1437 C CA . GLU A 1 181 ? 8.342 21.729 5.198 1.00 96.12 181 GLU A CA 1
ATOM 1438 C C . GLU A 1 181 ? 6.813 21.679 5.323 1.00 96.12 181 GLU A C 1
ATOM 1440 O O . GLU A 1 181 ? 6.296 21.270 6.364 1.00 96.12 181 GLU A O 1
ATOM 1445 N N . THR A 1 182 ? 6.059 22.038 4.278 1.00 95.50 182 THR A N 1
ATOM 1446 C CA . THR A 1 182 ? 4.598 21.830 4.275 1.00 95.50 182 THR A CA 1
ATOM 1447 C C . THR A 1 182 ? 4.232 20.345 4.313 1.00 95.50 182 THR A C 1
ATOM 1449 O O . THR A 1 182 ? 3.375 19.955 5.100 1.00 95.50 182 THR A O 1
ATOM 1452 N N . ALA A 1 183 ? 4.928 19.498 3.548 1.00 95.44 183 ALA A N 1
ATOM 1453 C CA . ALA A 1 183 ? 4.684 18.058 3.520 1.00 95.44 183 ALA A CA 1
ATOM 1454 C C . ALA A 1 183 ? 4.969 17.409 4.881 1.00 95.44 183 ALA A C 1
ATOM 1456 O O . ALA A 1 183 ? 4.154 16.629 5.368 1.00 95.44 183 ALA A O 1
ATOM 1457 N N . LYS A 1 184 ? 6.060 17.798 5.554 1.00 96.31 184 LYS A N 1
ATOM 1458 C CA . LYS A 1 184 ? 6.349 17.370 6.933 1.00 96.31 184 LYS A CA 1
ATOM 1459 C C . LYS A 1 184 ? 5.261 17.787 7.923 1.00 96.31 184 LYS A C 1
ATOM 1461 O O . LYS A 1 184 ? 4.905 17.005 8.800 1.00 96.31 184 LYS A O 1
ATOM 1466 N N . ARG A 1 185 ? 4.730 19.011 7.812 1.00 96.25 185 ARG A N 1
ATOM 1467 C CA . ARG A 1 185 ? 3.620 19.468 8.668 1.00 96.25 185 ARG A CA 1
ATOM 1468 C C . ARG A 1 185 ? 2.358 18.640 8.438 1.00 96.25 185 ARG A C 1
ATOM 1470 O O . ARG A 1 185 ? 1.747 18.202 9.408 1.00 96.25 185 ARG A O 1
ATOM 1477 N N . ASN A 1 186 ? 2.021 18.364 7.182 1.00 94.50 186 ASN A N 1
ATOM 1478 C CA . ASN A 1 186 ? 0.873 17.528 6.837 1.00 94.50 186 ASN A CA 1
ATOM 1479 C C . ASN A 1 186 ? 1.047 16.087 7.334 1.00 94.50 186 ASN A C 1
ATOM 1481 O O . ASN A 1 186 ? 0.110 15.517 7.877 1.00 94.50 186 ASN A O 1
ATOM 1485 N N . ALA A 1 187 ? 2.249 15.519 7.225 1.00 95.62 187 ALA A N 1
ATOM 1486 C CA . ALA A 1 187 ? 2.565 14.200 7.767 1.00 95.62 187 ALA A CA 1
ATOM 1487 C C . ALA A 1 187 ? 2.328 14.115 9.281 1.00 95.62 187 ALA A C 1
ATOM 1489 O O . ALA A 1 187 ? 1.663 13.193 9.751 1.00 95.62 187 ALA A O 1
ATOM 1490 N N . LYS A 1 188 ? 2.788 15.121 10.039 1.00 95.50 188 LYS A N 1
ATOM 1491 C CA . LYS A 1 188 ? 2.521 15.209 11.484 1.00 95.50 188 LYS A CA 1
ATOM 1492 C C . LYS A 1 188 ? 1.026 15.281 11.788 1.00 95.50 188 LYS A C 1
ATOM 1494 O O . LYS A 1 188 ? 0.575 14.621 12.717 1.00 95.50 188 LYS A O 1
ATOM 1499 N N . LEU A 1 189 ? 0.264 16.040 10.998 1.00 94.94 189 LEU A N 1
ATOM 1500 C CA . LEU A 1 189 ? -1.190 16.134 11.143 1.00 94.94 189 LEU A CA 1
ATOM 1501 C C . LEU A 1 189 ? -1.881 14.789 10.868 1.00 94.94 189 LEU A C 1
ATOM 1503 O O . LEU A 1 189 ? -2.751 14.381 11.629 1.00 94.94 189 LEU A O 1
ATOM 1507 N N . ILE A 1 190 ? -1.479 14.076 9.814 1.00 91.81 190 ILE A N 1
ATOM 1508 C CA . ILE A 1 190 ? -2.009 12.740 9.502 1.00 91.81 190 ILE A CA 1
ATOM 1509 C C . ILE A 1 190 ? -1.695 11.770 10.646 1.00 91.81 190 ILE A C 1
ATOM 1511 O O . ILE A 1 190 ? -2.558 11.001 11.066 1.00 91.81 190 ILE A O 1
ATOM 1515 N N . GLN A 1 191 ? -0.472 11.810 11.179 1.00 91.75 191 GLN A N 1
ATOM 1516 C CA . GLN A 1 191 ? -0.071 10.958 12.295 1.00 91.75 191 GLN A CA 1
ATOM 1517 C C . GLN A 1 191 ? -0.858 11.280 13.572 1.00 91.75 191 GLN A C 1
ATOM 1519 O O . GLN A 1 191 ? -1.317 10.357 14.242 1.00 91.75 191 GLN A O 1
ATOM 1524 N N . SER A 1 192 ? -1.077 12.563 13.883 1.00 93.06 192 SER A N 1
ATOM 1525 C CA . SER A 1 192 ? -1.883 12.958 15.041 1.00 93.06 192 SER A CA 1
ATOM 1526 C C . SER A 1 192 ? -3.356 12.588 14.869 1.00 93.06 192 SER A C 1
ATOM 1528 O O . SER A 1 192 ? -4.003 12.184 15.826 1.00 93.06 192 SER A O 1
ATOM 1530 N N . GLN A 1 193 ? -3.905 12.672 13.656 1.00 93.88 193 GLN A N 1
ATOM 1531 C CA . GLN A 1 193 ? -5.263 12.198 13.372 1.00 93.88 193 GLN A CA 1
ATOM 1532 C C . GLN A 1 193 ? -5.396 10.687 13.578 1.00 93.88 193 GLN A C 1
ATOM 1534 O O . GLN A 1 193 ? -6.379 10.243 14.167 1.00 93.88 193 GLN A O 1
ATOM 1539 N N . LYS A 1 194 ? -4.405 9.901 13.138 1.00 91.31 194 LYS A N 1
ATOM 1540 C CA . LYS A 1 194 ? -4.383 8.449 13.365 1.00 91.31 194 LYS A CA 1
ATOM 1541 C C . LYS A 1 194 ? -4.332 8.112 14.852 1.00 91.31 194 LYS A C 1
ATOM 1543 O O . LYS A 1 194 ? -5.143 7.312 15.303 1.00 91.31 194 LYS A O 1
ATOM 1548 N N . SER A 1 195 ? -3.452 8.759 15.618 1.00 93.56 195 SER A N 1
ATOM 1549 C CA . SER A 1 195 ? -3.368 8.502 17.058 1.00 93.56 195 SER A CA 1
ATOM 1550 C C . SER A 1 195 ? -4.654 8.894 17.786 1.00 93.56 195 SER A C 1
ATOM 1552 O O . SER A 1 195 ? -5.136 8.118 18.603 1.00 93.56 195 SER A O 1
ATOM 1554 N N . ILE A 1 196 ? -5.263 10.036 17.439 1.00 95.38 196 ILE A N 1
ATOM 1555 C CA . ILE A 1 196 ? -6.565 10.452 17.984 1.00 95.38 196 ILE A CA 1
ATOM 1556 C C . ILE A 1 196 ? -7.647 9.417 17.655 1.00 95.38 196 ILE A C 1
ATOM 1558 O O . ILE A 1 196 ? -8.441 9.045 18.520 1.00 95.38 196 ILE A O 1
ATOM 1562 N N . HIS A 1 197 ? -7.686 8.930 16.413 1.00 93.94 197 HIS A N 1
ATOM 1563 C CA . HIS A 1 197 ? -8.648 7.913 16.002 1.00 93.94 197 HIS A CA 1
ATOM 1564 C C . HIS A 1 197 ? -8.479 6.615 16.802 1.00 93.94 197 HIS A C 1
ATOM 1566 O O . HIS A 1 197 ? -9.457 6.085 17.326 1.00 93.94 197 HIS A O 1
ATOM 1572 N N . GLU A 1 198 ? -7.243 6.142 16.965 1.00 94.62 198 GLU A N 1
ATOM 1573 C CA . GLU A 1 198 ? -6.931 4.961 17.772 1.00 94.62 198 GLU A CA 1
ATOM 1574 C C . GLU A 1 198 ? -7.307 5.150 19.246 1.00 94.62 198 GLU A C 1
ATOM 1576 O O . GLU A 1 198 ? -7.883 4.246 19.856 1.00 94.62 198 GLU A O 1
ATOM 1581 N N . THR A 1 199 ? -7.033 6.321 19.832 1.00 94.94 199 THR A N 1
ATOM 1582 C CA . THR A 1 199 ? -7.436 6.618 21.214 1.00 94.94 199 THR A CA 1
ATOM 1583 C C . THR A 1 199 ? -8.950 6.662 21.364 1.00 94.94 199 THR A C 1
ATOM 1585 O O . THR A 1 199 ? -9.476 6.105 22.324 1.00 94.94 199 THR A O 1
ATOM 1588 N N . ASN A 1 200 ? -9.664 7.245 20.397 1.00 95.81 200 ASN A N 1
ATOM 1589 C CA . ASN A 1 200 ? -11.124 7.304 20.414 1.00 95.81 200 ASN A CA 1
ATOM 1590 C C . ASN A 1 200 ? -11.739 5.910 20.292 1.00 95.81 200 ASN A C 1
ATOM 1592 O O . ASN A 1 200 ? -12.708 5.611 20.983 1.00 95.81 200 ASN A O 1
ATOM 1596 N N . LEU A 1 201 ? -11.158 5.040 19.461 1.00 95.44 201 LEU A N 1
ATOM 1597 C CA . LEU A 1 201 ? -11.604 3.656 19.329 1.00 95.44 201 LEU A CA 1
ATOM 1598 C C . LEU A 1 201 ? -11.418 2.884 20.642 1.00 95.44 201 LEU A C 1
ATOM 1600 O O . LEU A 1 201 ? -12.342 2.208 21.088 1.00 95.44 201 LEU A O 1
ATOM 1604 N N . LYS A 1 202 ? -10.256 3.025 21.293 1.00 95.75 202 LYS A N 1
ATOM 1605 C CA . LYS A 1 202 ? -10.000 2.415 22.608 1.00 95.75 202 LYS A CA 1
ATOM 1606 C C . LYS A 1 202 ? -10.963 2.938 23.671 1.00 95.75 202 LYS A C 1
ATOM 1608 O O . LYS A 1 202 ? -11.505 2.147 24.435 1.00 95.75 202 LYS A O 1
ATOM 1613 N N . PHE A 1 203 ? -11.208 4.247 23.697 1.00 95.88 203 PHE A N 1
ATOM 1614 C CA . PHE A 1 203 ? -12.150 4.856 24.635 1.00 95.88 203 PHE A CA 1
ATOM 1615 C C . PHE A 1 203 ? -13.585 4.365 24.401 1.00 95.88 203 PHE A C 1
ATOM 1617 O O . PHE A 1 203 ? -14.272 3.999 25.349 1.00 95.88 203 PHE A O 1
ATOM 1624 N N . ALA A 1 204 ? -14.021 4.263 23.142 1.00 95.19 204 ALA A N 1
ATOM 1625 C CA . ALA A 1 204 ? -15.329 3.712 22.796 1.00 95.19 204 ALA A CA 1
ATOM 1626 C C . ALA A 1 204 ? -15.475 2.247 23.244 1.00 95.19 204 ALA A C 1
ATOM 1628 O O . ALA A 1 204 ? -16.500 1.877 23.813 1.00 95.19 204 ALA A O 1
ATOM 1629 N N . GLN A 1 205 ? -14.438 1.427 23.049 1.00 95.00 205 GLN A N 1
ATOM 1630 C CA . GLN A 1 205 ? -14.414 0.039 23.522 1.00 95.00 205 GLN A CA 1
ATOM 1631 C C . GLN A 1 205 ? -14.478 -0.052 25.052 1.00 95.00 205 GLN A C 1
ATOM 1633 O O . GLN A 1 205 ? -15.236 -0.860 25.587 1.00 95.00 205 GLN A O 1
ATOM 1638 N N . GLN A 1 206 ? -13.714 0.784 25.760 1.00 95.06 206 GLN A N 1
ATOM 1639 C CA . GLN A 1 206 ? -13.729 0.835 27.223 1.00 95.06 206 GLN A CA 1
ATOM 1640 C C . GLN A 1 206 ? -15.090 1.273 27.768 1.00 95.06 206 GLN A C 1
ATOM 1642 O O . GLN A 1 206 ? -15.588 0.655 28.705 1.00 95.06 206 GLN A O 1
ATOM 1647 N N . ASN A 1 207 ? -15.721 2.278 27.158 1.00 95.69 207 ASN A N 1
ATOM 1648 C CA . ASN A 1 207 ? -17.055 2.720 27.556 1.00 95.69 207 ASN A CA 1
ATOM 1649 C C . ASN A 1 207 ? -18.102 1.629 27.333 1.00 95.69 207 ASN A C 1
ATOM 1651 O O . ASN A 1 207 ? -18.880 1.357 28.239 1.00 95.69 207 ASN A O 1
ATOM 1655 N N . ALA A 1 208 ? -18.077 0.946 26.185 1.00 95.00 208 ALA A N 1
ATOM 1656 C CA . ALA A 1 208 ? -18.988 -0.167 25.925 1.00 95.00 208 ALA A CA 1
ATOM 1657 C C . ALA A 1 208 ? -18.813 -1.311 26.947 1.00 95.00 208 ALA A C 1
ATOM 1659 O O . ALA A 1 208 ? -19.793 -1.872 27.436 1.00 95.00 208 ALA A O 1
ATOM 1660 N N . ALA A 1 209 ? -17.570 -1.631 27.324 1.00 94.19 209 ALA A N 1
ATOM 1661 C CA . ALA A 1 209 ? -17.285 -2.630 28.356 1.00 94.19 209 ALA A CA 1
ATOM 1662 C C . ALA A 1 209 ? -17.755 -2.187 29.756 1.00 94.19 209 ALA A C 1
ATOM 1664 O O . ALA A 1 209 ? -18.291 -2.995 30.522 1.00 94.19 209 ALA A O 1
ATOM 1665 N N . ALA A 1 210 ? -17.595 -0.902 30.085 1.00 94.94 210 ALA A N 1
ATOM 1666 C CA . ALA A 1 210 ? -18.081 -0.329 31.336 1.00 94.94 210 ALA A CA 1
ATOM 1667 C C . ALA A 1 210 ? -19.617 -0.330 31.395 1.00 94.94 210 ALA A C 1
ATOM 1669 O O . ALA A 1 210 ? -20.190 -0.691 32.420 1.00 94.94 210 ALA A O 1
ATOM 1670 N N . GLU A 1 211 ? -20.294 0.010 30.298 1.00 95.62 211 GLU A N 1
ATOM 1671 C CA . GLU A 1 211 ? -21.755 -0.051 30.187 1.00 95.62 211 GLU A CA 1
ATOM 1672 C C . GLU A 1 211 ? -22.284 -1.476 30.378 1.00 95.62 211 GLU A C 1
ATOM 1674 O O . GLU A 1 211 ? -23.236 -1.669 31.137 1.00 95.62 211 GLU A O 1
ATOM 1679 N N . ALA A 1 212 ? -21.635 -2.479 29.779 1.00 93.94 212 ALA A N 1
ATOM 1680 C CA . ALA A 1 212 ? -21.994 -3.884 29.970 1.00 93.94 212 ALA A CA 1
ATOM 1681 C C . ALA A 1 212 ? -21.846 -4.324 31.439 1.00 93.94 212 ALA A C 1
ATOM 1683 O O . ALA A 1 212 ? -22.778 -4.882 32.018 1.00 93.94 212 ALA A O 1
ATOM 1684 N N . THR A 1 213 ? -20.715 -3.993 32.071 1.00 95.19 213 THR A N 1
ATOM 1685 C CA . THR A 1 213 ? -20.465 -4.287 33.497 1.00 95.19 213 THR A CA 1
ATOM 1686 C C . THR A 1 213 ? -21.487 -3.599 34.406 1.00 95.19 213 THR A C 1
ATOM 1688 O O . THR A 1 213 ? -22.004 -4.187 35.359 1.00 95.19 213 THR A O 1
ATOM 1691 N N . ASN A 1 214 ? -21.815 -2.341 34.107 1.00 94.81 214 ASN A N 1
ATOM 1692 C CA . ASN A 1 214 ? -22.802 -1.578 34.862 1.00 94.81 214 ASN A CA 1
ATOM 1693 C C . ASN A 1 214 ? -24.206 -2.178 34.722 1.00 94.81 214 ASN A C 1
ATOM 1695 O O . ASN A 1 214 ? -24.947 -2.215 35.704 1.00 94.81 214 ASN A O 1
ATOM 1699 N N . ALA A 1 215 ? -24.577 -2.663 33.534 1.00 94.75 215 ALA A N 1
ATOM 1700 C CA . ALA A 1 215 ? -25.854 -3.336 33.315 1.00 94.75 215 ALA A CA 1
ATOM 1701 C C . ALA A 1 215 ? -25.959 -4.640 34.124 1.00 94.75 215 ALA A C 1
ATOM 1703 O O . ALA A 1 215 ? -26.975 -4.871 34.779 1.00 94.75 215 ALA A O 1
ATOM 1704 N N . GLU A 1 216 ? -24.897 -5.449 34.157 1.00 94.50 216 GLU A N 1
ATOM 1705 C CA . GLU A 1 216 ? -24.838 -6.671 34.971 1.00 94.50 216 GLU A CA 1
ATOM 1706 C C . GLU A 1 216 ? -24.910 -6.364 36.476 1.00 94.50 216 GLU A C 1
ATOM 1708 O O . GLU A 1 216 ? -25.661 -6.997 37.225 1.00 94.50 216 GLU A O 1
ATOM 1713 N N . THR A 1 217 ? -24.192 -5.331 36.922 1.00 95.19 217 THR A N 1
ATOM 1714 C CA . THR A 1 217 ? -24.225 -4.876 38.320 1.00 95.19 217 THR A CA 1
ATOM 1715 C C . THR A 1 217 ? -25.626 -4.402 38.717 1.00 95.19 217 THR A C 1
ATOM 1717 O O . THR A 1 217 ? -26.119 -4.736 39.790 1.00 95.19 217 THR A O 1
ATOM 1720 N N . ARG A 1 218 ? -26.320 -3.662 37.843 1.00 95.19 218 ARG A N 1
ATOM 1721 C CA . ARG A 1 218 ? -27.713 -3.251 38.087 1.00 95.19 218 ARG A CA 1
ATOM 1722 C C . ARG A 1 218 ? -28.651 -4.452 38.169 1.00 95.19 218 ARG A C 1
ATOM 1724 O O . ARG A 1 218 ? -29.409 -4.548 39.126 1.00 95.19 218 ARG A O 1
ATOM 1731 N N . ALA A 1 219 ? -28.549 -5.398 37.236 1.00 94.69 219 ALA A N 1
ATOM 1732 C CA . ALA A 1 219 ? -29.389 -6.595 37.236 1.00 94.69 219 ALA A CA 1
ATOM 1733 C C . ALA A 1 219 ? -29.186 -7.455 38.499 1.00 94.69 219 ALA A C 1
ATOM 1735 O O . ALA A 1 219 ? -30.147 -7.969 39.072 1.00 94.69 219 ALA A O 1
ATOM 1736 N N . THR A 1 220 ? -27.941 -7.588 38.965 1.00 96.12 220 THR A N 1
ATOM 1737 C CA . THR A 1 220 ? -27.620 -8.325 40.198 1.00 96.12 220 THR A CA 1
ATOM 1738 C C . THR A 1 220 ? -28.112 -7.611 41.456 1.00 96.12 220 THR A C 1
ATOM 1740 O O . THR A 1 220 ? -28.613 -8.275 42.366 1.00 96.12 220 THR A O 1
ATOM 1743 N N . LEU A 1 221 ? -28.024 -6.279 41.515 1.00 95.06 221 LEU A N 1
ATOM 1744 C CA . LEU A 1 221 ? -28.597 -5.497 42.615 1.00 95.06 221 LEU A CA 1
ATOM 1745 C C . LEU A 1 221 ? -30.123 -5.615 42.655 1.00 95.06 221 LEU A C 1
ATOM 1747 O O . LEU A 1 221 ? -30.664 -5.933 43.708 1.00 95.06 221 LEU A O 1
ATOM 1751 N N . GLU A 1 222 ? -30.805 -5.478 41.516 1.00 95.88 222 GLU A N 1
ATOM 1752 C CA . GLU A 1 222 ? -32.262 -5.652 41.434 1.00 95.88 222 GLU A CA 1
ATOM 1753 C C . GLU A 1 222 ? -32.704 -7.059 41.871 1.00 95.88 222 GLU A C 1
ATOM 1755 O O . GLU A 1 222 ? -33.720 -7.221 42.552 1.00 95.88 222 GLU A O 1
ATOM 1760 N N . ALA A 1 223 ? -31.944 -8.098 41.509 1.00 94.88 223 ALA A N 1
ATOM 1761 C CA . ALA A 1 223 ? -32.216 -9.461 41.959 1.00 94.88 223 ALA A CA 1
ATOM 1762 C C . ALA A 1 223 ? -32.072 -9.594 43.484 1.00 94.88 223 ALA A C 1
ATOM 1764 O O . ALA A 1 223 ? -32.965 -10.138 44.138 1.00 94.88 223 ALA A O 1
ATOM 1765 N N . ARG A 1 224 ? -30.998 -9.040 44.063 1.00 95.62 224 ARG A N 1
ATOM 1766 C CA . ARG A 1 224 ? -30.780 -9.031 45.519 1.00 95.62 224 ARG A CA 1
ATOM 1767 C C . ARG A 1 224 ? -31.851 -8.246 46.267 1.00 95.62 224 ARG A C 1
ATOM 1769 O O . ARG A 1 224 ? -32.297 -8.696 47.316 1.00 95.62 224 ARG A O 1
ATOM 1776 N N . GLU A 1 225 ? -32.293 -7.111 45.738 1.00 95.19 225 GLU A N 1
ATOM 1777 C CA . GLU A 1 225 ? -33.382 -6.329 46.332 1.00 95.19 225 GLU A CA 1
ATOM 1778 C C . GLU A 1 225 ? -34.688 -7.131 46.376 1.00 95.19 225 GLU A C 1
ATOM 1780 O O . GLU A 1 225 ? -35.372 -7.144 47.400 1.00 95.19 225 GLU A O 1
ATOM 1785 N N . ARG A 1 226 ? -35.012 -7.875 45.309 1.00 94.94 226 ARG A N 1
ATOM 1786 C CA . ARG A 1 226 ? -36.184 -8.768 45.294 1.00 94.94 226 ARG A CA 1
ATOM 1787 C C . ARG A 1 226 ? -36.057 -9.910 46.299 1.00 94.94 226 ARG A C 1
ATOM 1789 O O . ARG A 1 226 ? -37.041 -10.251 46.955 1.00 94.94 226 ARG A O 1
ATOM 1796 N N . GLU A 1 227 ? -34.872 -10.501 46.431 1.00 95.06 227 GLU A N 1
ATOM 1797 C CA . GLU A 1 227 ? -34.610 -11.550 47.422 1.00 95.06 227 GLU A CA 1
ATOM 1798 C C . GLU A 1 227 ? -34.747 -11.029 48.855 1.00 95.06 227 GLU A C 1
ATOM 1800 O O . GLU A 1 227 ? -35.399 -11.677 49.677 1.00 95.06 227 GLU A O 1
ATOM 1805 N N . LEU A 1 228 ? -34.189 -9.849 49.141 1.00 93.88 228 LEU A N 1
ATOM 1806 C CA . LEU A 1 228 ? -34.302 -9.191 50.441 1.00 93.88 228 LEU A CA 1
ATOM 1807 C C . LEU A 1 228 ? -35.757 -8.860 50.766 1.00 93.88 228 LEU A C 1
ATOM 1809 O O . LEU A 1 228 ? -36.234 -9.260 51.824 1.00 93.88 228 LEU A O 1
ATOM 1813 N N . ALA A 1 229 ? -36.502 -8.256 49.837 1.00 95.00 229 ALA A N 1
ATOM 1814 C CA . ALA A 1 229 ? -37.924 -7.971 50.028 1.00 95.00 229 ALA A CA 1
ATOM 1815 C C . ALA A 1 229 ? -38.741 -9.251 50.299 1.00 95.00 229 ALA A C 1
ATOM 1817 O O . ALA A 1 229 ? -39.612 -9.282 51.172 1.00 95.00 229 ALA A O 1
ATOM 1818 N N . ALA A 1 230 ? -38.442 -10.348 49.595 1.00 94.12 230 ALA A N 1
ATOM 1819 C CA . ALA A 1 230 ? -39.082 -11.639 49.840 1.00 94.12 230 ALA A CA 1
ATOM 1820 C C . ALA A 1 230 ? -38.695 -12.240 51.205 1.00 94.12 230 ALA A C 1
ATOM 1822 O O . ALA A 1 230 ? -39.525 -12.877 51.861 1.00 94.12 230 ALA A O 1
ATOM 1823 N N . ALA A 1 231 ? -37.447 -12.061 51.642 1.00 93.50 231 ALA A N 1
ATOM 1824 C CA . ALA A 1 231 ? -36.978 -12.503 52.949 1.00 93.50 231 ALA A CA 1
ATOM 1825 C C . ALA A 1 231 ? -37.629 -11.694 54.082 1.00 93.50 231 ALA A C 1
ATOM 1827 O O . ALA A 1 231 ? -38.140 -12.289 55.031 1.00 93.50 231 ALA A O 1
ATOM 1828 N N . GLU A 1 232 ? -37.702 -10.372 53.947 1.00 94.38 232 GLU A N 1
ATOM 1829 C CA . GLU A 1 232 ? -38.387 -9.474 54.879 1.00 94.38 232 GLU A CA 1
ATOM 1830 C C . GLU A 1 232 ? -39.872 -9.819 54.998 1.00 94.38 232 GLU A C 1
ATOM 1832 O O . GLU A 1 232 ? -40.390 -9.956 56.107 1.00 94.38 232 GLU A O 1
ATOM 1837 N N . ALA A 1 233 ? -40.554 -10.076 53.877 1.00 93.69 233 ALA A N 1
ATOM 1838 C CA . ALA A 1 233 ? -41.946 -10.519 53.892 1.00 93.69 233 ALA A CA 1
ATOM 1839 C C . ALA A 1 233 ? -42.124 -11.848 54.652 1.00 93.69 233 ALA A C 1
ATOM 1841 O O . ALA A 1 233 ? -43.076 -12.004 55.422 1.00 93.69 233 ALA A O 1
ATOM 1842 N N . LYS A 1 234 ? -41.193 -12.802 54.490 1.00 94.12 234 LYS A N 1
ATOM 1843 C CA . LYS A 1 234 ? -41.201 -14.071 55.240 1.00 94.12 234 LYS A CA 1
ATOM 1844 C C . LYS A 1 234 ? -40.967 -13.858 56.732 1.00 94.12 234 LYS A C 1
ATOM 1846 O O . LYS A 1 234 ? -41.644 -14.499 57.535 1.00 94.12 234 LYS A O 1
ATOM 1851 N N . VAL A 1 235 ? -40.022 -12.997 57.108 1.00 93.69 235 VAL A N 1
ATOM 1852 C CA . VAL A 1 235 ? -39.751 -12.667 58.515 1.00 93.69 235 VAL A CA 1
ATOM 1853 C C . VAL A 1 235 ? -40.970 -11.988 59.133 1.00 93.69 235 VAL A C 1
ATOM 1855 O O . VAL A 1 235 ? -41.478 -12.481 60.134 1.00 93.69 235 VAL A O 1
ATOM 1858 N N . SER A 1 236 ? -41.538 -10.976 58.475 1.00 94.19 236 SER A N 1
ATOM 1859 C CA . SER A 1 236 ? -42.753 -10.295 58.937 1.00 94.19 236 SER A CA 1
ATOM 1860 C C . SER A 1 236 ? -43.942 -11.256 59.090 1.00 94.19 236 SER A C 1
ATOM 1862 O O . SER A 1 236 ? -44.688 -11.195 60.070 1.00 94.19 236 SER A O 1
ATOM 1864 N N . ALA A 1 237 ? -44.116 -12.204 58.162 1.00 92.94 237 ALA A N 1
ATOM 1865 C CA . ALA A 1 237 ? -45.146 -13.235 58.276 1.00 92.94 237 ALA A CA 1
ATOM 1866 C C . ALA A 1 237 ? -44.904 -14.173 59.474 1.00 92.94 237 ALA A C 1
ATOM 1868 O O . ALA A 1 237 ? -45.850 -14.520 60.185 1.00 92.94 237 ALA A O 1
ATOM 1869 N N . ARG A 1 238 ? -43.646 -14.560 59.727 1.00 93.00 238 ARG A N 1
ATOM 1870 C CA . ARG A 1 238 ? -43.266 -15.368 60.897 1.00 93.00 238 ARG A CA 1
ATOM 1871 C C . ARG A 1 238 ? -43.507 -14.621 62.201 1.00 93.00 238 ARG A C 1
ATOM 1873 O O . ARG A 1 238 ? -44.075 -15.210 63.111 1.00 93.00 238 ARG A O 1
ATOM 1880 N N . GLU A 1 239 ? -43.143 -13.347 62.282 1.00 93.31 239 GLU A N 1
ATOM 1881 C CA . GLU A 1 239 ? -43.386 -12.507 63.459 1.00 93.31 239 GLU A CA 1
ATOM 1882 C C . GLU A 1 239 ? -44.879 -12.398 63.770 1.00 93.31 239 GLU A C 1
ATOM 1884 O O . GLU A 1 239 ? -45.291 -12.626 64.905 1.00 93.31 239 GLU A O 1
ATOM 1889 N N . LYS A 1 240 ? -45.717 -12.144 62.756 1.00 92.44 240 LYS A N 1
ATOM 1890 C CA . LYS A 1 240 ? -47.180 -12.133 62.923 1.00 92.44 240 LYS A CA 1
ATOM 1891 C C . LYS A 1 240 ? -47.707 -13.481 63.411 1.00 92.44 240 LYS A C 1
ATOM 1893 O O . LYS A 1 240 ? -48.554 -13.517 64.301 1.00 92.44 240 LYS A O 1
ATOM 1898 N N . ALA A 1 241 ? -47.203 -14.585 62.860 1.00 91.25 241 ALA A N 1
ATOM 1899 C CA . ALA A 1 241 ? -47.605 -15.928 63.269 1.00 91.25 241 ALA A CA 1
ATOM 1900 C C . ALA A 1 241 ? -47.167 -16.262 64.704 1.00 91.25 241 ALA A C 1
ATOM 1902 O O . ALA A 1 241 ? -47.927 -16.887 65.441 1.00 91.25 241 ALA A O 1
ATOM 1903 N N . ILE A 1 242 ? -45.965 -15.845 65.112 1.00 92.50 242 ILE A N 1
ATOM 1904 C CA . ILE A 1 242 ? -45.476 -15.998 66.488 1.00 92.50 242 ILE A CA 1
ATOM 1905 C C . ILE A 1 242 ? -46.337 -15.166 67.434 1.00 92.50 242 ILE A C 1
ATOM 1907 O O . ILE A 1 242 ? -46.869 -15.722 68.387 1.00 92.50 242 ILE A O 1
ATOM 1911 N N . LYS A 1 243 ? -46.584 -13.891 67.121 1.00 92.81 243 LYS A N 1
ATOM 1912 C CA . LYS A 1 243 ? -47.428 -13.010 67.937 1.00 92.81 243 LYS A CA 1
ATOM 1913 C C . LYS A 1 243 ? -48.853 -13.550 68.098 1.00 92.81 243 LYS A C 1
ATOM 1915 O O . LYS A 1 243 ? -49.423 -13.481 69.181 1.00 92.81 243 LYS A O 1
ATOM 1920 N N . ALA A 1 244 ? -49.422 -14.137 67.044 1.00 90.50 244 ALA A N 1
ATOM 1921 C CA . ALA A 1 244 ? -50.723 -14.799 67.120 1.00 90.50 244 ALA A CA 1
ATOM 1922 C C . ALA A 1 244 ? -50.698 -16.032 68.043 1.00 90.50 244 ALA A C 1
ATOM 1924 O O . ALA A 1 244 ? -51.621 -16.221 68.832 1.00 90.50 244 ALA A O 1
ATOM 1925 N N . LYS A 1 245 ? -49.635 -16.848 67.983 1.00 89.19 245 LYS A N 1
ATOM 1926 C CA . LYS A 1 245 ? -49.444 -17.986 68.899 1.00 89.19 245 LYS A CA 1
ATOM 1927 C C . LYS A 1 245 ? -49.234 -17.538 70.345 1.00 89.19 245 LYS A C 1
ATOM 1929 O O . LYS A 1 245 ? -49.778 -18.165 71.244 1.00 89.19 245 LYS A O 1
ATOM 1934 N N . GLU A 1 246 ? -48.468 -16.475 70.574 1.00 91.88 246 GLU A N 1
ATOM 1935 C CA . GLU A 1 246 ? -48.261 -15.898 71.905 1.00 91.88 246 GLU A CA 1
ATOM 1936 C C . GLU A 1 246 ? -49.576 -15.396 72.499 1.00 91.88 246 GLU A C 1
ATOM 1938 O O . GLU A 1 246 ? -49.892 -15.737 73.635 1.00 91.88 246 GLU A O 1
ATOM 1943 N N . GLN A 1 247 ? -50.377 -14.662 71.720 1.00 89.69 247 GLN A N 1
ATOM 1944 C CA . GLN A 1 247 ? -51.691 -14.196 72.162 1.00 89.69 247 GLN A CA 1
ATOM 1945 C C . GLN A 1 247 ? -52.637 -15.364 72.469 1.00 89.69 247 GLN A C 1
ATOM 1947 O O . GLN A 1 247 ? -53.337 -15.344 73.477 1.00 89.69 247 GLN A O 1
ATOM 1952 N N . ASP A 1 248 ? -52.653 -16.393 71.621 1.00 88.06 248 ASP A N 1
ATOM 1953 C CA . ASP A 1 248 ? -53.446 -17.605 71.841 1.00 88.06 248 ASP A CA 1
ATOM 1954 C C . ASP A 1 248 ? -53.035 -18.331 73.134 1.00 88.06 248 ASP A C 1
ATOM 1956 O O . ASP A 1 248 ? -53.891 -18.699 73.936 1.00 88.06 248 ASP A O 1
ATOM 1960 N N . LEU A 1 249 ? -51.731 -18.466 73.396 1.00 88.19 249 LEU A N 1
ATOM 1961 C CA . LEU A 1 249 ? -51.231 -19.034 74.649 1.00 88.19 249 LEU A CA 1
ATOM 1962 C C . LEU A 1 249 ? -51.576 -18.160 75.859 1.00 88.19 249 LEU A C 1
ATOM 1964 O O . LEU A 1 249 ? -52.004 -18.697 76.875 1.00 88.19 249 LEU A O 1
ATOM 1968 N N . GLN A 1 250 ? -51.435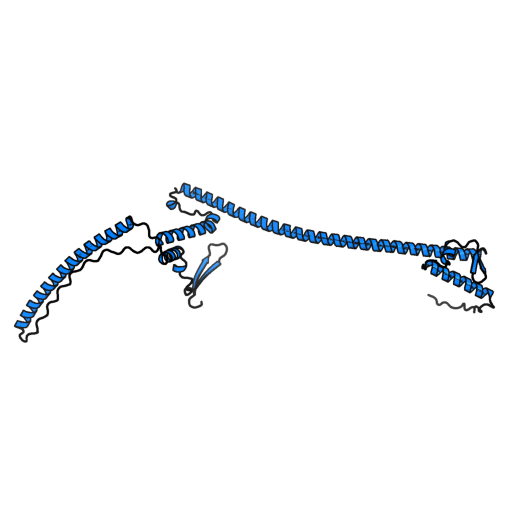 -16.835 75.766 1.00 89.50 250 GLN A N 1
ATOM 1969 C CA . GLN A 1 250 ? -51.829 -15.915 76.840 1.00 89.50 250 GLN A CA 1
ATOM 1970 C C . GLN A 1 250 ? -53.320 -16.030 77.162 1.00 89.50 250 GLN A C 1
ATOM 1972 O O . GLN A 1 250 ? -53.690 -16.112 78.332 1.00 89.50 250 GLN A O 1
ATOM 1977 N N . ASN A 1 251 ? -54.174 -16.104 76.139 1.00 87.50 251 ASN A N 1
ATOM 1978 C CA . ASN A 1 251 ? -55.607 -16.309 76.323 1.00 87.50 251 ASN A CA 1
ATOM 1979 C C . ASN A 1 251 ? -55.896 -17.671 76.979 1.00 87.50 251 ASN A C 1
ATOM 1981 O O . ASN A 1 251 ? -56.728 -17.751 77.883 1.00 87.50 251 ASN A O 1
ATOM 1985 N N . ALA A 1 252 ? -55.176 -18.727 76.582 1.00 86.31 252 ALA A N 1
ATOM 1986 C CA . ALA A 1 252 ? -55.268 -20.038 77.218 1.00 86.31 252 ALA A CA 1
ATOM 1987 C C . ALA A 1 252 ? -54.858 -19.986 78.692 1.00 86.31 252 ALA A C 1
ATOM 1989 O O . ALA A 1 252 ? -55.623 -20.447 79.531 1.00 86.31 252 ALA A O 1
ATOM 1990 N N . PHE A 1 253 ? -53.722 -19.369 79.029 1.00 88.81 253 PHE A N 1
ATOM 1991 C CA . PHE A 1 253 ? -53.305 -19.163 80.420 1.00 88.81 253 PHE A CA 1
ATOM 1992 C C . PHE A 1 253 ? -54.336 -18.363 81.221 1.00 88.81 253 PHE A C 1
ATOM 1994 O O . PHE A 1 253 ? -54.659 -18.751 82.341 1.00 88.81 253 PHE A O 1
ATOM 2001 N N . GLY A 1 254 ? -54.910 -17.305 80.643 1.00 86.75 254 GLY A N 1
ATOM 2002 C CA . GLY A 1 254 ? -55.998 -16.551 81.266 1.00 86.75 254 GLY A CA 1
ATOM 2003 C C . GLY A 1 254 ? -57.232 -17.418 81.536 1.00 86.75 254 GLY A C 1
ATOM 2004 O O . GLY A 1 254 ? -57.802 -17.358 82.623 1.00 86.75 254 GLY A O 1
ATOM 2005 N N . GLY A 1 255 ? -57.609 -18.277 80.584 1.00 85.44 255 GLY A N 1
ATOM 2006 C CA . GLY A 1 255 ? -58.699 -19.240 80.746 1.00 85.44 255 GLY A CA 1
ATOM 2007 C C . GLY A 1 255 ? -58.421 -20.295 81.821 1.00 85.44 255 GLY A C 1
ATOM 2008 O O . GLY A 1 255 ? -59.296 -20.576 82.636 1.00 85.44 255 GLY A O 1
ATOM 2009 N N . LEU A 1 256 ? -57.204 -20.850 81.858 1.00 87.12 256 LEU A N 1
ATOM 2010 C CA . LEU A 1 256 ? -56.758 -21.775 82.907 1.00 87.12 256 LEU A CA 1
ATOM 2011 C C . LEU A 1 256 ? -56.855 -21.125 84.289 1.00 87.12 256 LEU A C 1
ATOM 2013 O O . LEU A 1 256 ? -57.423 -21.717 85.204 1.00 87.12 256 LEU A O 1
ATOM 2017 N N . ASN A 1 257 ? -56.343 -19.899 84.417 1.00 87.38 257 ASN A N 1
ATOM 2018 C CA . ASN A 1 257 ? -56.368 -19.151 85.666 1.00 87.38 257 ASN A CA 1
ATOM 2019 C C . ASN A 1 257 ? -57.807 -18.866 86.117 1.00 87.38 257 ASN A C 1
ATOM 2021 O O . ASN A 1 257 ? -58.133 -19.090 87.272 1.00 87.38 257 ASN A O 1
ATOM 2025 N N . ALA A 1 258 ? -58.697 -18.473 85.198 1.00 85.00 258 ALA A N 1
ATOM 2026 C CA . ALA A 1 258 ? -60.110 -18.251 85.510 1.00 85.00 258 ALA A CA 1
ATOM 2027 C C . ALA A 1 258 ? -60.824 -19.522 86.006 1.00 85.00 258 ALA A C 1
ATOM 2029 O O . ALA A 1 258 ? -61.651 -19.442 86.909 1.00 85.00 258 ALA A O 1
ATOM 2030 N N . ILE A 1 259 ? -60.501 -20.695 85.444 1.00 84.44 259 ILE A N 1
ATOM 2031 C CA . ILE A 1 259 ? -61.026 -21.978 85.938 1.00 84.44 259 ILE A CA 1
ATOM 2032 C C . ILE A 1 259 ? -60.493 -22.268 87.343 1.00 84.44 259 ILE A C 1
ATOM 2034 O O . ILE A 1 259 ? -61.275 -22.648 88.205 1.00 84.44 259 ILE A O 1
ATOM 2038 N N . MET A 1 260 ? -59.189 -22.090 87.573 1.00 85.38 260 MET A N 1
ATOM 2039 C CA . MET A 1 260 ? -58.568 -22.327 88.881 1.00 85.38 260 MET A CA 1
ATOM 2040 C C . MET A 1 260 ? -59.151 -21.410 89.957 1.00 85.38 260 MET A C 1
ATOM 2042 O O . MET A 1 260 ? -59.665 -21.908 90.952 1.00 85.38 260 MET A O 1
ATOM 2046 N N . THR A 1 261 ? -59.163 -20.094 89.726 1.00 85.81 261 THR A N 1
ATOM 2047 C CA . THR A 1 261 ? -59.748 -19.122 90.660 1.00 85.81 261 THR A CA 1
ATOM 2048 C C . THR A 1 261 ? -61.232 -19.397 90.898 1.00 85.81 261 THR A C 1
ATOM 2050 O O . THR A 1 261 ? -61.680 -19.368 92.037 1.00 85.81 261 THR A O 1
ATOM 2053 N N . GLY A 1 262 ? -61.985 -19.735 89.845 1.00 84.12 262 GLY A N 1
ATOM 2054 C CA . GLY A 1 262 ? -63.403 -20.064 89.968 1.00 84.12 262 GLY A CA 1
ATOM 2055 C C . GLY A 1 262 ? -63.681 -21.351 90.758 1.00 84.12 262 GLY A C 1
ATOM 2056 O O . GLY A 1 262 ? -64.719 -21.483 91.399 1.00 84.12 262 GLY A O 1
ATOM 2057 N N . LEU A 1 263 ? -62.775 -22.331 90.706 1.00 83.06 263 LEU A N 1
ATOM 2058 C CA . LEU A 1 263 ? -62.864 -23.540 91.528 1.00 83.06 263 LEU A CA 1
ATOM 2059 C C . LEU A 1 263 ? -62.515 -23.244 92.991 1.00 83.06 263 LEU A C 1
ATOM 2061 O O . LEU A 1 263 ? -63.140 -23.805 93.887 1.00 83.06 263 LEU A O 1
ATOM 2065 N N . GLU A 1 264 ? -61.537 -22.367 93.229 1.00 85.12 264 GLU A N 1
ATOM 2066 C CA . GLU A 1 264 ? -61.123 -21.940 94.570 1.00 85.12 264 GLU A CA 1
ATOM 2067 C C . GLU A 1 264 ? -62.210 -21.122 95.284 1.00 85.12 264 GLU A C 1
ATOM 2069 O O . GLU A 1 264 ? -62.434 -21.318 96.477 1.00 85.12 264 GLU A O 1
ATOM 2074 N N . ASP A 1 265 ? -62.905 -20.232 94.568 1.00 84.81 265 ASP A N 1
ATOM 2075 C CA . ASP A 1 265 ? -63.969 -19.385 95.126 1.00 84.81 265 ASP A CA 1
ATOM 2076 C C . ASP A 1 265 ? -65.377 -20.018 95.069 1.00 84.81 265 ASP A C 1
ATOM 2078 O O . ASP A 1 265 ? -66.337 -19.462 95.608 1.00 84.81 265 ASP A O 1
ATOM 2082 N N . GLY A 1 266 ? -65.501 -21.193 94.441 1.00 79.25 266 GLY A N 1
ATOM 2083 C CA . GLY A 1 266 ? -66.749 -21.946 94.294 1.00 79.25 266 GLY A CA 1
ATOM 2084 C C . GLY A 1 266 ? -67.708 -21.420 93.217 1.00 79.25 266 GLY A C 1
ATOM 2085 O O . GLY A 1 266 ? -68.810 -21.954 93.071 1.00 79.25 266 GLY A O 1
ATOM 2086 N N . SER A 1 267 ? -67.328 -20.399 92.444 1.00 82.00 267 SER A N 1
ATOM 2087 C CA . SER A 1 267 ? -68.130 -19.855 91.335 1.00 82.00 267 SER A CA 1
ATOM 2088 C C . SER A 1 267 ? -68.121 -20.735 90.078 1.00 82.00 267 SER A C 1
ATOM 2090 O O . SER A 1 267 ? -68.980 -20.592 89.198 1.00 82.00 267 SER A O 1
ATOM 2092 N N . VAL A 1 268 ? -67.168 -21.663 89.994 1.00 82.75 268 VAL A N 1
ATOM 2093 C CA . VAL A 1 268 ? -67.083 -22.721 88.993 1.00 82.75 268 VAL A CA 1
ATOM 2094 C C . VAL A 1 268 ? -67.203 -24.067 89.700 1.00 82.75 268 VAL A C 1
ATOM 2096 O O . VAL A 1 268 ? -66.456 -24.387 90.615 1.00 82.75 268 VAL A O 1
ATOM 2099 N N . THR A 1 269 ? -68.139 -24.886 89.239 1.00 80.31 269 THR A N 1
ATOM 2100 C CA . THR A 1 269 ? -68.401 -26.236 89.743 1.00 80.31 269 THR A CA 1
ATOM 2101 C C . THR A 1 269 ? -68.204 -27.253 88.629 1.00 80.31 269 THR A C 1
ATOM 2103 O O . THR A 1 269 ? -68.334 -26.939 87.441 1.0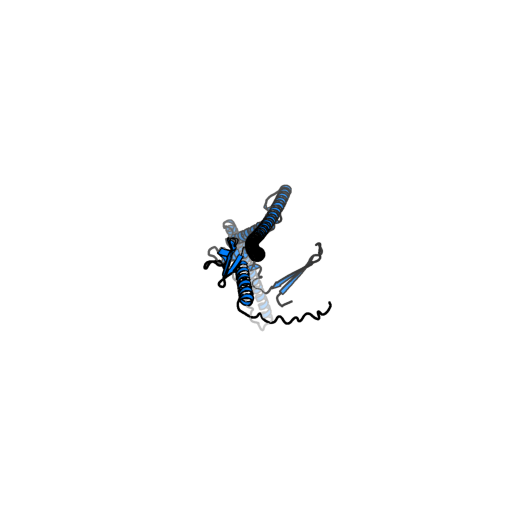0 80.31 269 THR A O 1
ATOM 2106 N N . VAL A 1 270 ? -67.8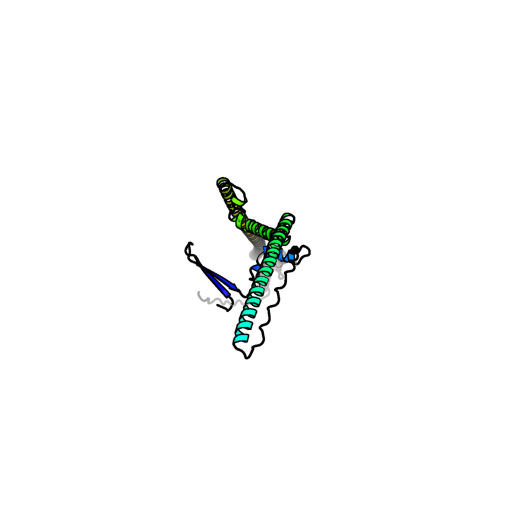79 -28.489 88.996 1.00 82.56 270 VAL A N 1
ATOM 2107 C CA . VAL A 1 270 ? -67.784 -29.604 88.051 1.00 82.56 270 VAL A CA 1
ATOM 2108 C C . VAL A 1 270 ? -68.939 -30.550 88.342 1.00 82.56 270 VAL A C 1
ATOM 2110 O O . VAL A 1 270 ? -68.992 -31.147 89.408 1.00 82.56 270 VAL A O 1
ATOM 2113 N N . THR A 1 271 ? -69.884 -30.666 87.412 1.00 77.62 271 THR A N 1
ATOM 2114 C CA . THR A 1 271 ? -71.067 -31.531 87.544 1.00 77.62 271 THR A CA 1
ATOM 2115 C C . THR A 1 271 ? -71.346 -32.234 86.218 1.00 77.62 271 THR A C 1
ATOM 2117 O O . THR A 1 271 ? -71.140 -31.664 85.146 1.00 77.62 271 THR A O 1
ATOM 2120 N N . ASP A 1 272 ? -71.754 -33.507 86.259 1.00 75.69 272 ASP A N 1
ATOM 2121 C CA . ASP A 1 272 ? -72.073 -34.320 85.071 1.00 75.69 272 ASP A CA 1
ATOM 2122 C C . ASP A 1 272 ? -70.992 -34.309 83.975 1.00 75.69 272 ASP A C 1
ATOM 2124 O O . ASP A 1 272 ? -71.270 -34.187 82.777 1.00 75.69 272 ASP A O 1
ATOM 2128 N N . LYS A 1 273 ? -69.720 -34.438 84.381 1.00 75.44 273 LYS A N 1
ATOM 2129 C CA . LYS A 1 273 ? -68.553 -34.394 83.478 1.00 75.44 273 LYS A CA 1
ATOM 2130 C C . LYS A 1 273 ? -68.439 -33.080 82.687 1.00 75.44 273 LYS A C 1
ATOM 2132 O O . LYS A 1 273 ? -67.855 -33.066 81.602 1.00 75.44 273 LYS A O 1
ATOM 2137 N N . LYS A 1 274 ? -68.985 -31.981 83.212 1.00 80.06 274 LYS A N 1
ATOM 2138 C CA . LYS A 1 274 ? -68.914 -30.638 82.627 1.00 80.06 274 LYS A CA 1
ATOM 2139 C C . LYS A 1 274 ? -68.488 -29.624 83.683 1.00 80.06 274 LYS A C 1
ATOM 2141 O O . LYS A 1 274 ? -68.788 -29.780 84.860 1.00 80.06 274 LYS A O 1
ATOM 2146 N N . ILE A 1 275 ? -67.785 -28.584 83.246 1.00 78.19 275 ILE A N 1
ATOM 2147 C CA . ILE A 1 275 ? -67.458 -27.427 84.081 1.00 78.19 275 ILE A CA 1
ATOM 2148 C C . ILE A 1 275 ? -68.558 -26.380 83.872 1.00 78.19 275 ILE A C 1
ATOM 2150 O O . ILE A 1 275 ? -68.799 -25.972 82.735 1.00 78.19 275 ILE A O 1
ATOM 2154 N N . ASN A 1 276 ? -69.218 -25.958 84.949 1.00 77.19 276 ASN A N 1
ATOM 2155 C CA . ASN A 1 276 ? -70.304 -24.980 84.947 1.00 77.19 276 ASN A CA 1
ATOM 2156 C C . ASN A 1 276 ? -69.943 -23.807 85.867 1.00 77.19 276 ASN A C 1
ATOM 2158 O O . ASN A 1 276 ? -69.558 -24.018 87.009 1.00 77.19 276 ASN A O 1
ATOM 2162 N N . GLY A 1 277 ? -70.090 -22.566 85.405 1.00 74.75 277 GLY A N 1
ATOM 2163 C CA . GLY A 1 277 ? -69.856 -21.391 86.248 1.00 74.75 277 GLY A CA 1
ATOM 2164 C C . GLY A 1 277 ? -70.159 -20.080 85.534 1.00 74.75 277 GLY A C 1
ATOM 2165 O O . GLY A 1 277 ? -69.978 -19.972 84.318 1.00 74.75 277 GLY A O 1
ATOM 2166 N N . SER A 1 278 ? -70.617 -19.073 86.283 1.00 65.50 278 SER A N 1
ATOM 2167 C CA . SER A 1 278 ? -70.975 -17.748 85.748 1.00 65.50 278 SER A CA 1
ATOM 2168 C C . SER A 1 278 ? -69.761 -16.903 85.335 1.00 65.50 278 SER A C 1
ATOM 2170 O O . SER A 1 278 ? -69.930 -15.896 84.652 1.00 65.50 278 SER A O 1
ATOM 2172 N N . GLY A 1 279 ? -68.545 -17.325 85.704 1.00 65.44 279 GLY A N 1
ATOM 2173 C CA . GLY A 1 279 ? -67.277 -16.649 85.405 1.00 65.44 279 GLY A CA 1
ATOM 2174 C C . GLY A 1 279 ? -66.473 -17.226 84.233 1.00 65.44 279 GLY A C 1
ATOM 2175 O O . GLY A 1 279 ? -65.384 -16.734 83.945 1.00 65.44 279 GLY A O 1
ATOM 2176 N N . LEU A 1 280 ? -66.971 -18.255 83.531 1.00 66.75 280 LEU A N 1
ATOM 2177 C CA . LEU A 1 280 ? -66.250 -18.835 82.392 1.00 66.75 280 LEU A CA 1
ATOM 2178 C C . LEU A 1 280 ? -66.244 -17.835 81.216 1.00 66.75 280 LEU A C 1
ATOM 2180 O O . LEU A 1 280 ? -67.235 -17.664 80.493 1.00 66.75 280 LEU A O 1
ATOM 2184 N N . GLY A 1 281 ? -65.120 -17.128 81.058 1.00 71.06 281 GLY A N 1
ATOM 2185 C CA . GLY A 1 281 ? -64.924 -16.086 80.046 1.00 71.06 281 GLY A CA 1
ATOM 2186 C C . GLY A 1 281 ? -65.212 -16.560 78.616 1.00 71.06 281 GLY A C 1
ATOM 2187 O O . GLY A 1 281 ? -65.170 -17.755 78.320 1.00 71.06 281 GLY A O 1
ATOM 2188 N N . GLY A 1 282 ? -65.507 -15.622 77.707 1.00 75.50 282 GLY A N 1
ATOM 2189 C CA . GLY A 1 282 ? -65.862 -15.920 76.307 1.00 75.50 282 GLY A CA 1
ATOM 2190 C C . GLY A 1 282 ? -64.863 -16.847 75.604 1.00 75.50 282 GLY A C 1
ATOM 2191 O O . GLY A 1 282 ? -65.274 -17.800 74.954 1.00 75.50 282 GLY A O 1
ATOM 2192 N N . TYR A 1 283 ? -63.565 -16.670 75.871 1.00 72.88 283 TYR A N 1
ATOM 2193 C CA . TYR A 1 283 ? -62.502 -17.522 75.329 1.00 72.88 283 TYR A CA 1
ATOM 2194 C C . TYR A 1 283 ? -62.627 -19.001 75.741 1.00 72.88 283 TYR A C 1
ATOM 2196 O O . TYR A 1 283 ? -62.390 -19.890 74.929 1.00 72.88 283 TYR A O 1
ATOM 2204 N N . LEU A 1 284 ? -63.052 -19.294 76.978 1.00 74.06 284 LEU A N 1
ATOM 2205 C CA . LEU A 1 284 ? -63.302 -20.672 77.417 1.00 74.06 284 LEU A CA 1
ATOM 2206 C C . LEU A 1 284 ? -64.475 -21.282 76.646 1.00 74.06 284 LEU A C 1
ATOM 2208 O O . LEU A 1 284 ? -64.376 -22.411 76.182 1.00 74.06 284 LEU A O 1
ATOM 2212 N N . ARG A 1 285 ? -65.574 -20.543 76.463 1.00 76.88 285 ARG A N 1
ATOM 2213 C CA . ARG A 1 285 ? -66.729 -21.027 75.685 1.00 76.88 285 ARG A CA 1
ATOM 2214 C C . ARG A 1 285 ? -66.366 -21.288 74.227 1.00 76.88 285 ARG A C 1
ATOM 2216 O O . ARG A 1 285 ? -66.711 -22.348 73.704 1.00 76.88 285 ARG A O 1
ATOM 2223 N N . ASP A 1 286 ? -65.615 -20.380 73.617 1.00 78.94 286 ASP A N 1
ATOM 2224 C CA . ASP A 1 286 ? -65.164 -20.520 72.235 1.00 78.94 286 ASP A CA 1
ATOM 2225 C C . ASP A 1 286 ? -64.235 -21.724 72.074 1.00 78.94 286 ASP A C 1
ATOM 2227 O O . ASP A 1 286 ? -64.417 -22.503 71.141 1.00 78.94 286 ASP A O 1
ATOM 2231 N N . ALA A 1 287 ? -63.328 -21.964 73.027 1.00 78.06 287 ALA A N 1
ATOM 2232 C CA . ALA A 1 287 ? -62.399 -23.092 73.005 1.00 78.06 287 ALA A CA 1
ATOM 2233 C C . ALA A 1 287 ? -63.083 -24.470 72.984 1.00 78.06 287 ALA A C 1
ATOM 2235 O O . ALA A 1 287 ? -62.522 -25.430 72.445 1.00 78.06 287 ALA A O 1
ATOM 2236 N N . PHE A 1 288 ? -64.287 -24.596 73.548 1.00 79.00 288 PHE A N 1
ATOM 2237 C CA . PHE A 1 288 ? -65.074 -25.840 73.560 1.00 79.00 288 PHE A CA 1
ATOM 2238 C C . PHE A 1 288 ? -66.233 -25.844 72.557 1.00 79.00 288 PHE A C 1
ATOM 2240 O O . PHE A 1 288 ? -66.983 -26.821 72.501 1.00 79.00 288 PHE A O 1
ATOM 2247 N N . SER A 1 289 ? -66.370 -24.800 71.735 1.00 81.00 289 SER A N 1
ATOM 2248 C CA . SER A 1 289 ? -67.323 -24.810 70.627 1.00 81.00 289 SER A CA 1
ATOM 2249 C C . SER A 1 289 ? -66.958 -25.900 69.607 1.00 81.00 289 SER A C 1
ATOM 2251 O O . SER A 1 289 ? -65.787 -26.266 69.438 1.00 81.00 289 SER A O 1
ATOM 2253 N N . LYS A 1 290 ? -67.970 -26.457 68.927 1.00 77.81 290 LYS A N 1
ATOM 2254 C CA . LYS A 1 290 ? -67.762 -27.497 67.902 1.00 77.81 290 LYS A CA 1
ATOM 2255 C C . LYS A 1 290 ? -66.909 -26.992 66.734 1.00 77.81 290 LYS A C 1
ATOM 2257 O O . LYS A 1 290 ? -66.149 -27.776 66.174 1.00 77.81 290 LYS A O 1
ATOM 2262 N N . ASP A 1 291 ? -66.984 -25.693 66.460 1.00 80.88 291 ASP A N 1
ATOM 2263 C CA . ASP A 1 291 ? -66.303 -25.027 65.349 1.00 80.88 291 ASP A CA 1
ATOM 2264 C C . ASP A 1 291 ? -65.010 -24.311 65.782 1.00 80.88 291 ASP A C 1
ATOM 2266 O O . ASP A 1 291 ? -64.421 -23.560 65.004 1.00 80.88 291 ASP A O 1
ATOM 2270 N N . ALA A 1 292 ? -64.544 -24.529 67.020 1.00 76.06 292 ALA A N 1
ATOM 2271 C CA . ALA A 1 292 ? -63.364 -23.841 67.531 1.00 76.06 292 ALA A CA 1
ATOM 2272 C C . ALA A 1 292 ? -62.112 -24.193 66.710 1.00 76.06 292 ALA A C 1
ATOM 2274 O O . ALA A 1 292 ? -61.841 -25.381 66.476 1.00 76.06 292 ALA A O 1
ATOM 2275 N N . PRO A 1 293 ? -61.282 -23.202 66.344 1.00 73.38 293 PRO A N 1
ATOM 2276 C CA . PRO A 1 293 ? -60.029 -23.471 65.659 1.00 73.38 293 PRO A CA 1
ATOM 2277 C C . PRO A 1 293 ? -59.105 -24.322 66.544 1.00 73.38 293 PRO A C 1
ATOM 2279 O O . PRO A 1 293 ? -58.971 -24.082 67.743 1.00 73.38 293 PRO A O 1
ATOM 2282 N N . GLN A 1 294 ? -58.444 -25.323 65.956 1.00 78.50 294 GLN A N 1
ATOM 2283 C CA . GLN A 1 294 ? -57.482 -26.206 66.633 1.00 78.50 294 GLN A CA 1
ATOM 2284 C C . GLN A 1 294 ? -56.152 -25.472 66.878 1.00 78.50 294 GLN A C 1
ATOM 2286 O O . GLN A 1 294 ? -55.131 -25.771 66.257 1.00 78.50 294 GLN A O 1
ATOM 2291 N N . THR A 1 295 ? -56.166 -24.466 67.752 1.00 86.25 295 THR A N 1
ATOM 2292 C CA . THR A 1 295 ? -54.963 -23.727 68.142 1.00 86.25 295 THR A CA 1
ATOM 2293 C C . THR A 1 295 ? -54.229 -24.440 69.288 1.00 86.25 295 THR A C 1
ATOM 2295 O O . THR A 1 295 ? -54.844 -25.211 70.041 1.00 86.25 295 THR A O 1
ATOM 2298 N N . PRO A 1 296 ? -52.907 -24.231 69.447 1.00 84.62 296 PRO A N 1
ATOM 2299 C CA . PRO A 1 296 ? -52.156 -24.786 70.573 1.00 84.62 296 PRO A CA 1
ATOM 2300 C C . PRO A 1 296 ? -52.749 -24.411 71.940 1.00 84.62 296 PRO A C 1
ATOM 2302 O O . PRO A 1 296 ? -52.836 -25.275 72.814 1.00 84.62 296 PRO A O 1
ATOM 2305 N N . GLY A 1 297 ? -53.212 -23.169 72.105 1.00 85.75 297 GLY A N 1
ATOM 2306 C CA . GLY A 1 297 ? -53.873 -22.672 73.309 1.00 85.75 297 GLY A CA 1
ATOM 2307 C C . GLY A 1 297 ? -55.181 -23.403 73.602 1.00 85.75 297 GLY A C 1
ATOM 2308 O O . GLY A 1 297 ? -55.362 -23.915 74.708 1.00 85.75 297 GLY A O 1
ATOM 2309 N N . HIS A 1 298 ? -56.051 -23.579 72.600 1.00 84.12 298 HIS A N 1
ATOM 2310 C CA . HIS A 1 298 ? -57.275 -24.372 72.757 1.00 84.12 298 HIS A CA 1
ATOM 2311 C C . HIS A 1 298 ? -56.984 -25.836 73.110 1.00 84.12 298 HIS A C 1
ATOM 2313 O O . HIS A 1 298 ? -57.674 -26.416 73.948 1.00 84.12 298 HIS A O 1
ATOM 2319 N N . SER A 1 299 ? -55.955 -26.447 72.514 1.00 85.50 299 SER A N 1
ATOM 2320 C CA . SER A 1 299 ? -55.547 -27.821 72.838 1.00 85.50 299 SER A CA 1
ATOM 2321 C C . SER A 1 299 ? -55.069 -27.951 74.289 1.00 85.50 299 SER A C 1
ATOM 2323 O O . SER A 1 299 ? -55.492 -28.868 74.999 1.00 85.50 299 SER A O 1
ATOM 2325 N N . LEU A 1 300 ? -54.243 -27.007 74.757 1.00 87.88 300 LEU A N 1
ATOM 2326 C CA . LEU A 1 300 ? -53.776 -26.948 76.144 1.00 87.88 300 LEU A CA 1
ATOM 2327 C C . LEU A 1 300 ? -54.953 -26.816 77.118 1.00 87.88 300 LEU A C 1
ATOM 2329 O O . LEU A 1 300 ? -55.074 -27.601 78.059 1.00 87.88 300 LEU A O 1
ATOM 2333 N N . LEU A 1 301 ? -55.859 -25.881 76.839 1.00 85.19 301 LEU A N 1
ATOM 2334 C CA . LEU A 1 301 ? -57.041 -25.619 77.649 1.00 85.19 301 LEU A CA 1
ATOM 2335 C C . LEU A 1 301 ? -57.985 -26.834 77.706 1.00 85.19 301 LEU A C 1
ATOM 2337 O O . LEU A 1 301 ? -58.420 -27.241 78.783 1.00 85.19 301 LEU A O 1
ATOM 2341 N N . ARG A 1 302 ? -58.253 -27.480 76.561 1.00 85.94 302 ARG A N 1
ATOM 2342 C CA . ARG A 1 302 ? -59.058 -28.713 76.478 1.00 85.94 302 ARG A CA 1
ATOM 2343 C C . ARG A 1 302 ? -58.453 -29.850 77.290 1.00 85.94 302 ARG A C 1
ATOM 2345 O O . ARG A 1 302 ? -59.182 -30.548 78.000 1.00 85.94 302 ARG A O 1
ATOM 2352 N N . ARG A 1 303 ? -57.133 -30.044 77.200 1.00 87.75 303 ARG A N 1
ATOM 2353 C CA . ARG A 1 303 ? -56.412 -31.061 77.982 1.00 87.75 303 ARG A CA 1
ATOM 2354 C C . ARG A 1 303 ? -56.503 -30.783 79.476 1.00 87.75 303 ARG A C 1
ATOM 2356 O O . ARG A 1 303 ? -56.755 -31.722 80.227 1.00 87.75 303 ARG A O 1
ATOM 2363 N N . PHE A 1 304 ? -56.355 -29.525 79.885 1.00 89.31 304 PHE A N 1
ATOM 2364 C CA . PHE A 1 304 ? -56.473 -29.124 81.282 1.00 89.31 304 PHE A CA 1
ATOM 2365 C C . PHE A 1 304 ? -57.884 -29.329 81.832 1.00 89.31 304 PHE A C 1
ATOM 2367 O O . PHE A 1 304 ? -58.048 -29.993 82.846 1.00 89.31 304 PHE A O 1
ATOM 2374 N N . VAL A 1 305 ? -58.921 -28.865 81.136 1.00 85.50 305 VAL A N 1
ATOM 2375 C CA . VAL A 1 305 ? -60.316 -29.098 81.549 1.00 85.50 305 VAL A CA 1
ATOM 2376 C C . VAL A 1 305 ? -60.622 -30.590 81.636 1.00 85.50 305 VAL A C 1
ATOM 2378 O O . VAL A 1 305 ? -61.209 -31.052 82.609 1.00 85.50 305 VAL A O 1
ATOM 2381 N N . SER A 1 306 ? -60.158 -31.376 80.661 1.00 86.69 306 SER A N 1
ATOM 2382 C CA . SER A 1 306 ? -60.290 -32.836 80.703 1.00 86.69 306 SER A CA 1
ATOM 2383 C C . SER A 1 306 ? -59.528 -33.460 81.874 1.00 86.69 306 SER A C 1
ATOM 2385 O O . SER A 1 306 ? -59.914 -34.521 82.356 1.00 86.69 306 SER A O 1
ATOM 2387 N N . PHE A 1 307 ? -58.413 -32.865 82.302 1.00 88.75 307 PHE A N 1
ATOM 2388 C CA . PHE A 1 307 ? -57.683 -33.274 83.499 1.00 88.75 307 PHE A CA 1
ATOM 2389 C C . PHE A 1 307 ? -58.489 -32.947 84.761 1.00 88.75 307 PHE A C 1
ATOM 2391 O O . PHE A 1 307 ? -58.783 -33.875 85.501 1.00 88.75 307 PHE A O 1
ATOM 2398 N N . VAL A 1 308 ? -58.959 -31.705 84.923 1.00 86.31 308 VAL A N 1
ATOM 2399 C CA . VAL A 1 308 ? -59.797 -31.259 86.053 1.00 86.31 308 VAL A CA 1
ATOM 2400 C C . VAL A 1 308 ? -61.057 -32.116 86.205 1.00 86.31 308 VAL A C 1
ATOM 2402 O O . VAL A 1 308 ? -61.373 -32.577 87.297 1.00 86.31 308 VAL A O 1
ATOM 2405 N N . ILE A 1 309 ? -61.766 -32.397 85.107 1.00 85.44 309 ILE A N 1
ATOM 2406 C CA . ILE A 1 309 ? -62.959 -33.256 85.131 1.00 85.44 309 ILE A CA 1
ATOM 2407 C C . ILE A 1 309 ? -62.594 -34.686 85.541 1.00 85.44 309 ILE A C 1
ATOM 2409 O O . ILE A 1 309 ? -63.334 -35.325 86.286 1.00 85.44 309 ILE A O 1
ATOM 2413 N N . ARG A 1 310 ? -61.471 -35.227 85.051 1.00 85.19 310 ARG A N 1
ATOM 2414 C CA . ARG A 1 310 ? -61.024 -36.576 85.426 1.00 85.19 310 ARG A CA 1
ATOM 2415 C C . ARG A 1 310 ? -60.628 -36.648 86.896 1.00 85.19 310 ARG A C 1
ATOM 2417 O O . ARG A 1 310 ? -61.025 -37.605 87.549 1.00 85.19 310 ARG A O 1
ATOM 2424 N N . THR A 1 311 ? -59.900 -35.658 87.411 1.00 82.75 311 THR A N 1
ATOM 2425 C CA . THR A 1 311 ? -59.523 -35.598 88.827 1.00 82.75 311 THR A CA 1
ATOM 2426 C C . THR A 1 311 ? -60.746 -35.420 89.718 1.00 82.75 311 THR A C 1
ATOM 2428 O O . THR A 1 311 ? -60.860 -36.129 90.707 1.00 82.75 311 THR A O 1
ATOM 2431 N N . TRP A 1 312 ? -61.702 -34.569 89.335 1.00 83.38 312 TRP A N 1
ATOM 2432 C CA . TRP A 1 312 ? -62.957 -34.403 90.073 1.00 83.38 312 TRP A CA 1
ATOM 2433 C C . TRP A 1 312 ? -63.778 -35.694 90.116 1.00 83.38 312 TRP A C 1
ATOM 2435 O O . TRP A 1 312 ? -64.125 -36.167 91.190 1.00 83.38 312 TRP A O 1
ATOM 2445 N N . ASN A 1 313 ? -64.009 -36.336 88.964 1.00 80.38 313 ASN A N 1
ATOM 2446 C CA . ASN A 1 313 ? -64.720 -37.617 88.925 1.00 80.38 313 ASN A CA 1
ATOM 2447 C C . ASN A 1 313 ? -63.990 -38.700 89.731 1.00 80.38 313 ASN A C 1
ATOM 2449 O O . ASN A 1 313 ? -64.647 -39.535 90.342 1.00 80.38 313 ASN A O 1
ATOM 2453 N N . ALA A 1 314 ? -62.653 -38.716 89.733 1.00 77.81 314 ALA A N 1
ATOM 2454 C CA . ALA A 1 314 ? -61.883 -39.655 90.547 1.00 77.81 314 ALA A CA 1
ATOM 2455 C C . ALA A 1 314 ? -62.081 -39.414 92.053 1.00 77.81 314 ALA A C 1
ATOM 2457 O O . ALA A 1 314 ? -62.116 -40.380 92.804 1.00 77.81 314 ALA A O 1
ATOM 2458 N N . ILE A 1 315 ? -62.250 -38.155 92.474 1.00 78.81 315 ILE A N 1
ATOM 2459 C CA . ILE A 1 315 ? -62.597 -37.788 93.855 1.00 78.81 315 ILE A CA 1
ATOM 2460 C C . ILE A 1 315 ? -64.054 -38.177 94.181 1.00 78.81 315 ILE A C 1
ATOM 2462 O O . ILE A 1 315 ? -64.331 -38.630 95.285 1.00 78.81 315 ILE A O 1
ATOM 2466 N N . GLU A 1 316 ? -64.983 -38.027 93.231 1.00 74.12 316 GLU A N 1
ATOM 2467 C CA . GLU A 1 316 ? -66.430 -38.198 93.447 1.00 74.12 316 GLU A CA 1
ATOM 2468 C C . GLU A 1 316 ? -66.925 -39.657 93.313 1.00 74.12 316 GLU A C 1
ATOM 2470 O O . GLU A 1 316 ? -67.880 -40.049 93.979 1.00 74.12 316 GLU A O 1
ATOM 2475 N N . THR A 1 317 ? -66.299 -40.488 92.463 1.00 66.25 317 THR A N 1
ATOM 2476 C CA . THR A 1 317 ? -66.832 -41.820 92.089 1.00 66.25 317 THR A CA 1
ATOM 2477 C C . THR A 1 317 ? -66.339 -43.011 92.913 1.00 66.25 317 THR A C 1
ATOM 2479 O O . THR A 1 317 ? -66.892 -44.098 92.732 1.00 66.25 317 THR A O 1
ATOM 2482 N N . ARG A 1 318 ? -65.345 -42.883 93.803 1.00 48.66 318 ARG A N 1
ATOM 2483 C CA . ARG A 1 318 ? -64.910 -44.000 94.666 1.00 48.66 318 ARG A CA 1
ATOM 2484 C C . ARG A 1 318 ? -63.901 -43.570 95.721 1.00 48.66 318 ARG A C 1
ATOM 2486 O O . ARG A 1 318 ? -63.123 -42.657 95.478 1.00 48.66 318 ARG A O 1
ATOM 2493 N N . ASP A 1 319 ? -63.870 -44.322 96.823 1.00 51.97 319 ASP A N 1
ATOM 2494 C CA . ASP A 1 319 ? -62.635 -44.864 97.408 1.00 51.97 319 ASP A CA 1
ATOM 2495 C C . ASP A 1 319 ? -61.395 -44.494 96.576 1.00 51.97 319 ASP A C 1
ATOM 2497 O O . ASP A 1 319 ? -61.142 -45.088 95.521 1.00 51.97 319 ASP A O 1
ATOM 2501 N N . GLY A 1 320 ? -60.697 -43.434 96.990 1.00 39.28 320 GLY A N 1
ATOM 2502 C CA . GLY A 1 320 ? -59.598 -42.870 96.216 1.00 39.28 320 GLY A CA 1
ATOM 2503 C C . GLY A 1 320 ? -58.514 -43.916 95.934 1.00 39.28 320 GLY A C 1
ATOM 2504 O O . GLY A 1 320 ? -58.370 -44.878 96.694 1.00 39.28 320 GLY A O 1
ATOM 2505 N N . PRO A 1 321 ? -57.707 -43.756 94.868 1.00 44.94 321 PRO A N 1
ATOM 2506 C CA . PRO A 1 321 ? -56.458 -44.494 94.796 1.00 44.94 321 PRO A CA 1
ATOM 2507 C C . PRO A 1 321 ? -55.675 -44.188 96.075 1.00 44.94 321 PRO A C 1
ATOM 2509 O O . PRO A 1 321 ? -55.427 -43.024 96.388 1.00 44.94 321 PRO A O 1
ATOM 2512 N N . GLU A 1 322 ? -55.338 -45.232 96.826 1.00 46.25 322 GLU A N 1
ATOM 2513 C CA . GLU A 1 322 ? -54.452 -45.164 97.980 1.00 46.25 322 GLU A CA 1
ATOM 2514 C C . GLU A 1 322 ? -53.169 -44.443 97.536 1.00 46.25 322 GLU A C 1
ATOM 2516 O O . GLU A 1 322 ? -52.342 -44.992 96.803 1.00 46.25 322 GLU A O 1
ATOM 2521 N N . ILE A 1 323 ? -53.037 -43.166 97.909 1.00 48.25 323 ILE A N 1
ATOM 2522 C CA . ILE A 1 323 ? -51.802 -42.412 97.725 1.00 48.25 323 ILE A CA 1
ATOM 2523 C C . ILE A 1 323 ? -50.830 -43.023 98.726 1.00 48.25 323 ILE A C 1
ATOM 2525 O O . ILE A 1 323 ? -50.780 -42.624 99.889 1.00 48.25 323 ILE A O 1
ATOM 2529 N N . LYS A 1 324 ? -50.084 -44.039 98.286 1.00 45.06 324 LYS A N 1
ATOM 2530 C CA . LYS A 1 324 ? -48.922 -44.508 99.029 1.00 45.06 324 LYS A CA 1
ATOM 2531 C C . LYS A 1 324 ? -47.979 -43.327 99.189 1.00 45.06 324 LYS A C 1
ATOM 2533 O O . LYS A 1 324 ? -47.480 -42.758 98.220 1.00 45.06 324 LYS A O 1
ATOM 2538 N N . GLN A 1 325 ? -47.808 -42.948 100.443 1.00 44.81 325 GLN A N 1
ATOM 2539 C CA . GLN A 1 325 ? -46.961 -41.871 100.905 1.00 44.81 325 GLN A CA 1
ATOM 2540 C C . GLN A 1 325 ? -45.489 -42.304 100.789 1.00 44.81 325 GLN A C 1
ATOM 2542 O O . GLN A 1 325 ? -44.835 -42.546 101.794 1.00 44.81 325 GLN A O 1
ATOM 2547 N N . ASP A 1 326 ? -44.958 -42.423 99.570 1.00 43.38 326 ASP A N 1
ATOM 2548 C CA . ASP A 1 326 ? -43.512 -42.542 99.343 1.00 43.38 326 ASP A CA 1
ATOM 2549 C C . ASP A 1 326 ? -42.908 -41.137 99.251 1.00 43.38 326 ASP A C 1
ATOM 2551 O O . ASP A 1 326 ? -42.584 -40.614 98.186 1.00 43.38 326 ASP A O 1
ATOM 2555 N N . TYR A 1 327 ? -42.788 -40.497 100.414 1.00 49.44 327 TYR A N 1
ATOM 2556 C CA . TYR A 1 327 ? -41.827 -39.422 100.624 1.00 49.44 327 TYR A CA 1
ATOM 2557 C C . TYR A 1 327 ? -40.664 -40.009 101.417 1.00 49.44 327 TYR A C 1
ATOM 2559 O O . TYR A 1 327 ? -40.707 -40.038 102.647 1.00 49.44 327 TYR A O 1
ATOM 2567 N N . ARG A 1 328 ? -39.622 -40.467 100.719 1.00 45.66 328 ARG A N 1
ATOM 2568 C CA . ARG A 1 328 ? -38.236 -40.383 101.194 1.00 45.66 328 ARG A CA 1
ATOM 2569 C C . ARG A 1 328 ? -37.246 -40.671 100.067 1.00 45.66 328 ARG A C 1
ATOM 2571 O O . ARG A 1 328 ? -37.339 -41.683 99.388 1.00 45.66 328 ARG A O 1
ATOM 2578 N N . ASP A 1 329 ? -36.310 -39.733 99.962 1.00 43.97 329 ASP A N 1
ATOM 2579 C CA . ASP A 1 329 ? -34.985 -39.819 99.343 1.00 43.97 329 ASP A CA 1
ATOM 2580 C C . ASP A 1 329 ? -34.864 -39.213 97.940 1.00 43.97 329 ASP A C 1
ATOM 2582 O O . ASP A 1 329 ? -34.842 -39.877 96.907 1.00 43.97 329 ASP A O 1
ATOM 2586 N N . GLY A 1 330 ? -34.706 -37.886 97.933 1.00 44.91 330 GLY A N 1
ATOM 2587 C CA . GLY A 1 330 ? -33.986 -37.214 96.859 1.00 44.91 330 GLY A CA 1
ATOM 2588 C C . GLY A 1 330 ? -32.491 -37.549 96.933 1.00 44.91 330 GLY A C 1
ATOM 2589 O O . GLY A 1 330 ? -31.939 -37.598 98.035 1.00 44.91 330 GLY A O 1
ATOM 2590 N N . PRO A 1 331 ? -31.795 -37.719 95.799 1.00 48.09 331 PRO A N 1
ATOM 2591 C CA . PRO A 1 331 ? -30.358 -37.554 95.761 1.00 48.09 331 PRO A CA 1
ATOM 2592 C C . PRO A 1 331 ? -30.030 -36.068 95.611 1.00 48.09 331 PRO A C 1
ATOM 2594 O O . PRO A 1 331 ? -30.518 -35.374 94.721 1.00 48.09 331 PRO A O 1
ATOM 2597 N N . SER A 1 332 ? -29.171 -35.603 96.507 1.00 51.88 332 SER A N 1
ATOM 2598 C CA . SER A 1 332 ? -28.416 -34.366 96.384 1.00 51.88 332 SER A CA 1
ATOM 2599 C C . SER A 1 332 ? -27.635 -34.307 95.064 1.00 51.88 332 SER A C 1
ATOM 2601 O O . SER A 1 332 ? -26.769 -35.157 94.846 1.00 51.88 332 SER A O 1
ATOM 2603 N N . MET A 1 333 ? -27.912 -33.293 94.244 1.00 41.97 333 MET A N 1
ATOM 2604 C CA . MET A 1 333 ? -26.987 -32.302 93.652 1.00 41.97 333 MET A CA 1
ATOM 2605 C C . MET A 1 333 ? -27.616 -31.657 92.422 1.00 41.97 333 MET A C 1
ATOM 2607 O O . MET A 1 333 ? -28.003 -32.401 91.495 1.00 41.97 333 MET A O 1
#

Radius of gyration: 65.99 Å; chains: 1; bounding box: 133×73×169 Å